Protein AF-A0A2G6M0C5-F1 (afdb_monomer_lite)

Structure (mmCIF, N/CA/C/O backbone):
data_AF-A0A2G6M0C5-F1
#
_entry.id   AF-A0A2G6M0C5-F1
#
loop_
_atom_site.group_PDB
_atom_site.id
_atom_site.type_symbol
_atom_site.label_atom_id
_atom_site.label_alt_id
_atom_site.label_comp_id
_atom_site.label_asym_id
_atom_site.label_entity_id
_atom_site.label_seq_id
_atom_site.pdbx_PDB_ins_code
_atom_site.Cartn_x
_atom_site.Cartn_y
_atom_site.Cartn_z
_atom_site.occupancy
_atom_site.B_iso_or_equiv
_atom_site.auth_seq_id
_atom_site.auth_comp_id
_atom_site.auth_asym_id
_atom_site.auth_atom_id
_atom_site.pdbx_PDB_model_num
ATOM 1 N N . MET A 1 1 ? 17.257 -8.974 -25.853 1.00 57.00 1 MET A N 1
ATOM 2 C CA . MET A 1 1 ? 16.100 -8.971 -24.931 1.00 57.00 1 MET A CA 1
ATOM 3 C C . MET A 1 1 ? 15.550 -7.563 -24.917 1.00 57.00 1 MET A C 1
ATOM 5 O O . MET A 1 1 ? 16.354 -6.645 -24.820 1.00 57.00 1 MET A O 1
ATOM 9 N N . GLU A 1 2 ? 14.241 -7.376 -25.086 1.00 82.56 2 GLU A N 1
ATOM 10 C CA . GLU A 1 2 ? 13.654 -6.042 -24.933 1.00 82.56 2 GLU A CA 1
ATOM 11 C C . GLU A 1 2 ? 13.682 -5.653 -23.451 1.00 82.56 2 GLU A C 1
ATOM 13 O O . GLU A 1 2 ? 13.167 -6.385 -22.605 1.00 82.56 2 GLU A O 1
ATOM 18 N N . ASN A 1 3 ? 14.324 -4.525 -23.155 1.00 90.06 3 ASN A N 1
ATOM 19 C CA . ASN A 1 3 ? 14.348 -3.904 -21.837 1.00 90.06 3 ASN A CA 1
ATOM 20 C C . ASN A 1 3 ? 13.571 -2.593 -21.919 1.00 90.06 3 ASN A C 1
ATOM 22 O O . ASN A 1 3 ? 13.656 -1.889 -22.930 1.00 90.06 3 ASN A O 1
ATOM 26 N N . LEU A 1 4 ? 12.832 -2.277 -20.864 1.00 92.19 4 LEU A N 1
ATOM 27 C CA . LEU A 1 4 ? 12.269 -0.950 -20.677 1.00 92.19 4 LEU A CA 1
ATOM 28 C C . LEU A 1 4 ? 13.388 0.022 -20.304 1.00 92.19 4 LEU A C 1
ATOM 30 O O . LEU A 1 4 ? 14.313 -0.331 -19.567 1.00 92.19 4 LEU A O 1
ATOM 34 N N . THR A 1 5 ? 13.305 1.250 -20.808 1.00 93.62 5 THR A N 1
ATOM 35 C CA . THR A 1 5 ? 14.082 2.357 -20.244 1.00 93.62 5 THR A CA 1
ATOM 36 C C . THR A 1 5 ? 13.475 2.791 -18.905 1.00 93.62 5 THR A C 1
ATOM 38 O O . THR A 1 5 ? 12.374 2.365 -18.537 1.00 93.62 5 THR A O 1
ATOM 41 N N . PHE A 1 6 ? 14.171 3.651 -18.155 1.00 93.44 6 PHE A N 1
ATOM 42 C CA . PHE A 1 6 ? 13.599 4.249 -16.944 1.00 93.44 6 PHE A CA 1
ATOM 43 C C . PHE A 1 6 ? 12.305 5.010 -17.254 1.00 93.44 6 PHE A C 1
ATOM 45 O O . PHE A 1 6 ? 11.298 4.784 -16.587 1.00 93.44 6 PHE A O 1
ATOM 52 N N . GLN A 1 7 ? 12.300 5.821 -18.317 1.00 92.81 7 GLN A N 1
ATOM 53 C CA . GLN A 1 7 ? 11.120 6.596 -18.701 1.00 92.81 7 GLN A CA 1
ATOM 54 C C . GLN A 1 7 ? 9.975 5.711 -19.208 1.00 92.81 7 GLN A C 1
ATOM 56 O O . GLN A 1 7 ? 8.830 5.913 -18.811 1.00 92.81 7 GLN A O 1
ATOM 61 N N . ASP A 1 8 ? 10.272 4.656 -19.975 1.00 92.81 8 ASP A N 1
ATOM 62 C CA . ASP A 1 8 ? 9.241 3.694 -20.394 1.00 92.81 8 ASP A CA 1
ATOM 63 C C . ASP A 1 8 ? 8.626 2.943 -19.201 1.00 92.81 8 ASP A C 1
ATOM 65 O O . ASP A 1 8 ? 7.510 2.440 -19.288 1.00 92.81 8 ASP A O 1
ATOM 69 N N . SER A 1 9 ? 9.340 2.842 -18.078 1.00 93.38 9 SER A N 1
ATOM 70 C CA . SER A 1 9 ? 8.836 2.156 -16.884 1.00 93.38 9 SER A CA 1
ATOM 71 C C . SER A 1 9 ? 7.842 3.013 -16.093 1.00 93.38 9 SER A C 1
ATOM 73 O O . SER A 1 9 ? 7.010 2.461 -15.375 1.00 93.38 9 SER A O 1
ATOM 75 N N . LEU A 1 10 ? 7.887 4.345 -16.220 1.00 93.38 10 LEU A N 1
ATOM 76 C CA . LEU A 1 10 ? 7.105 5.268 -15.389 1.00 93.38 10 LEU A CA 1
ATOM 77 C C . LEU A 1 10 ? 5.581 5.032 -15.444 1.00 93.38 10 LEU A C 1
ATOM 79 O O . LEU A 1 10 ? 4.964 5.008 -14.376 1.00 93.38 10 LEU A O 1
ATOM 83 N N . PRO A 1 11 ? 4.946 4.814 -16.615 1.00 93.00 11 PRO A N 1
ATOM 84 C CA . PRO A 1 11 ? 3.511 4.528 -16.680 1.00 93.00 11 PRO A CA 1
ATOM 85 C C . PRO A 1 11 ? 3.111 3.267 -15.901 1.00 93.00 11 PRO A C 1
ATOM 87 O O . PRO A 1 11 ? 2.136 3.288 -15.150 1.00 93.00 11 PRO A O 1
ATOM 90 N N . LEU A 1 12 ? 3.911 2.200 -16.006 1.00 94.56 12 LEU A N 1
ATOM 91 C CA . LEU A 1 12 ? 3.699 0.961 -15.258 1.00 94.56 12 LEU A CA 1
ATOM 92 C C . LEU A 1 12 ? 3.875 1.181 -13.749 1.00 94.56 12 LEU A C 1
ATOM 94 O O . LEU A 1 12 ? 3.046 0.728 -12.965 1.00 94.56 12 LEU A O 1
ATOM 98 N N . ILE A 1 13 ? 4.909 1.919 -13.331 1.00 95.44 13 ILE A N 1
ATOM 99 C CA . ILE A 1 13 ? 5.134 2.251 -11.914 1.00 95.44 13 ILE A CA 1
ATOM 100 C C . ILE A 1 13 ? 3.935 3.006 -11.327 1.00 95.44 13 ILE A C 1
ATOM 102 O O . ILE A 1 13 ? 3.457 2.651 -10.249 1.00 95.44 13 ILE A O 1
ATOM 106 N N . LYS A 1 14 ? 3.389 3.986 -12.056 1.00 92.06 14 LYS A N 1
ATOM 107 C CA . LYS A 1 14 ? 2.187 4.724 -11.640 1.00 92.06 14 LYS A CA 1
ATOM 108 C C . LYS A 1 14 ? 0.961 3.817 -11.527 1.00 92.06 14 LYS A C 1
ATOM 110 O O . LYS A 1 14 ? 0.238 3.890 -10.535 1.00 92.06 14 LYS A O 1
ATOM 115 N N . ALA A 1 15 ? 0.748 2.929 -12.499 1.00 90.25 15 ALA A N 1
ATOM 116 C CA . ALA A 1 15 ? -0.348 1.961 -12.457 1.00 90.25 15 ALA A CA 1
ATOM 117 C C . ALA A 1 15 ? -0.228 1.018 -11.246 1.00 90.25 15 ALA A C 1
ATOM 119 O O . ALA A 1 15 ? -1.196 0.819 -10.508 1.00 90.25 15 ALA A O 1
ATOM 120 N N . MET A 1 16 ? 0.973 0.498 -10.981 1.00 90.50 16 MET A N 1
ATOM 121 C CA . MET A 1 16 ? 1.243 -0.341 -9.811 1.00 90.50 16 MET A CA 1
ATOM 122 C C . MET A 1 16 ? 0.988 0.410 -8.503 1.00 90.50 16 MET A C 1
ATOM 124 O O . MET A 1 16 ? 0.337 -0.139 -7.617 1.00 90.50 16 MET A O 1
ATOM 128 N N . ARG A 1 17 ? 1.448 1.664 -8.386 1.00 88.12 17 ARG A N 1
ATOM 129 C CA . ARG A 1 17 ? 1.225 2.503 -7.198 1.00 88.12 17 ARG A CA 1
ATOM 130 C C . ARG A 1 17 ? -0.264 2.694 -6.935 1.00 88.12 17 ARG A C 1
ATOM 132 O O . ARG A 1 17 ? -0.729 2.404 -5.838 1.00 88.12 17 ARG A O 1
ATOM 139 N N . ASN A 1 18 ? -1.018 3.090 -7.957 1.00 81.00 18 ASN A N 1
ATOM 140 C CA . ASN A 1 18 ? -2.466 3.252 -7.850 1.00 81.00 18 ASN A CA 1
ATOM 141 C C . ASN A 1 18 ? -3.164 1.939 -7.472 1.00 81.00 18 ASN A C 1
ATOM 143 O O . ASN A 1 18 ? -4.096 1.954 -6.671 1.00 81.00 18 ASN A O 1
ATOM 147 N N . GLY A 1 19 ? -2.687 0.806 -7.997 1.00 80.88 19 GLY A N 1
ATOM 148 C CA . GLY A 1 19 ? -3.187 -0.520 -7.640 1.00 80.88 19 GLY A CA 1
ATOM 149 C C . GLY A 1 19 ? -2.935 -0.877 -6.175 1.00 80.88 19 GLY A C 1
ATOM 150 O O . GLY A 1 19 ? -3.833 -1.381 -5.509 1.00 80.88 19 GLY A O 1
ATOM 151 N N . VAL A 1 20 ? -1.742 -0.591 -5.645 1.00 76.38 20 VAL A N 1
ATOM 152 C CA . VAL A 1 20 ? -1.427 -0.818 -4.222 1.00 76.38 20 VAL A CA 1
ATOM 153 C C . VAL A 1 20 ? -2.295 0.047 -3.305 1.00 76.38 20 VAL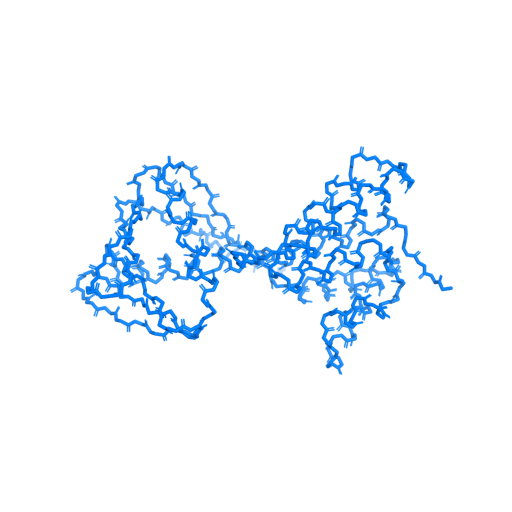 A C 1
ATOM 155 O O . VAL A 1 20 ? -2.662 -0.414 -2.227 1.00 76.38 20 VAL A O 1
ATOM 158 N N . LEU A 1 21 ? -2.630 1.269 -3.725 1.00 70.50 21 LEU A N 1
ATOM 159 C CA . LEU A 1 21 ? -3.403 2.213 -2.916 1.00 70.50 21 LEU A CA 1
ATOM 160 C C . LEU A 1 21 ? -4.923 1.980 -2.973 1.00 70.50 21 LEU A C 1
ATOM 162 O O . LEU A 1 21 ? -5.586 2.168 -1.962 1.00 70.50 21 LEU A O 1
ATOM 166 N N . ASN A 1 22 ? -5.483 1.547 -4.111 1.00 64.25 22 ASN A N 1
ATOM 167 C CA . ASN A 1 22 ? -6.940 1.594 -4.320 1.00 64.25 22 ASN A CA 1
ATOM 168 C C . ASN A 1 22 ? -7.607 0.228 -4.561 1.00 64.25 22 ASN A C 1
ATOM 170 O O . ASN A 1 22 ? -8.512 -0.160 -3.828 1.00 64.25 22 ASN A O 1
ATOM 174 N N . GLU A 1 23 ? -7.191 -0.502 -5.599 1.00 62.88 23 GLU A N 1
ATOM 175 C CA . GLU A 1 23 ? -7.986 -1.612 -6.171 1.00 62.88 23 GLU A CA 1
ATOM 176 C C . GLU A 1 23 ? -7.349 -2.998 -5.975 1.00 62.88 23 GLU A C 1
ATOM 178 O O . GLU A 1 23 ? -7.942 -4.031 -6.285 1.00 62.88 23 GLU A O 1
ATOM 183 N N . GLY A 1 24 ? -6.134 -3.037 -5.430 1.00 71.69 24 GLY A N 1
ATOM 184 C CA . GLY A 1 24 ? -5.284 -4.218 -5.404 1.00 71.69 24 GLY A CA 1
ATOM 185 C C . GLY A 1 24 ? -4.350 -4.268 -6.615 1.00 71.69 24 GLY A C 1
ATOM 186 O O . GLY A 1 24 ? -4.743 -4.056 -7.763 1.00 71.69 24 GLY A O 1
ATOM 187 N N . LEU A 1 25 ? -3.078 -4.588 -6.354 1.00 80.50 25 LEU A N 1
ATOM 188 C CA . LEU A 1 25 ? -2.007 -4.574 -7.356 1.00 80.50 25 LEU A CA 1
ATOM 189 C C . LEU A 1 25 ? -2.328 -5.422 -8.602 1.00 80.50 25 LEU A C 1
ATOM 191 O O . LEU A 1 25 ? -1.984 -5.033 -9.715 1.00 80.50 25 LEU A O 1
ATOM 195 N N . TRP A 1 26 ? -2.994 -6.566 -8.433 1.00 83.44 26 TRP A N 1
ATOM 196 C CA . TRP A 1 26 ? -3.233 -7.516 -9.524 1.00 83.44 26 TRP A CA 1
ATOM 197 C C . TRP A 1 26 ? -4.292 -7.065 -10.519 1.00 83.44 26 TRP A C 1
ATOM 199 O O . TRP A 1 26 ? -4.080 -7.217 -11.720 1.00 83.44 26 TRP A O 1
ATOM 209 N N . GLU A 1 27 ? -5.400 -6.497 -10.042 1.00 80.19 27 GLU A N 1
ATOM 210 C CA . GLU A 1 27 ? -6.445 -5.991 -10.936 1.00 80.19 27 GLU A CA 1
ATOM 211 C C . GLU A 1 27 ? -5.923 -4.801 -11.741 1.00 80.19 27 GLU A C 1
ATOM 213 O O . GLU A 1 27 ? -6.119 -4.753 -12.955 1.00 80.19 27 GLU A O 1
ATOM 218 N N . SER A 1 28 ? -5.129 -3.929 -11.109 1.00 84.19 28 SER A N 1
ATOM 219 C CA . SER A 1 28 ? -4.444 -2.840 -11.812 1.00 84.19 28 SER A CA 1
ATOM 220 C C . SER A 1 28 ? -3.481 -3.361 -12.887 1.00 84.19 28 SER A C 1
ATOM 222 O O . SER A 1 28 ? -3.549 -2.931 -14.038 1.00 84.19 28 SER A O 1
ATOM 224 N N . LEU A 1 29 ? -2.626 -4.343 -12.567 1.00 87.81 29 LEU A N 1
ATOM 225 C CA . LEU A 1 29 ? -1.686 -4.917 -13.541 1.00 87.81 29 LEU A CA 1
ATOM 226 C C . LEU A 1 29 ? -2.398 -5.593 -14.722 1.00 87.81 29 LEU A C 1
ATOM 228 O O . LEU A 1 29 ? -1.945 -5.477 -15.865 1.00 87.81 29 LEU A O 1
ATOM 232 N N . LYS A 1 30 ? -3.515 -6.277 -14.459 1.00 87.81 30 LYS A N 1
ATOM 233 C CA . LYS A 1 30 ? -4.353 -6.908 -15.482 1.00 87.81 30 LYS A CA 1
ATOM 234 C C . LYS A 1 30 ? -5.008 -5.867 -16.385 1.00 87.81 30 LYS A C 1
ATOM 236 O O . LYS A 1 30 ? -4.884 -5.970 -17.602 1.00 87.81 30 LYS A O 1
ATOM 241 N N . ALA A 1 31 ? -5.670 -4.867 -15.802 1.00 86.12 31 ALA A N 1
ATOM 242 C CA . ALA A 1 31 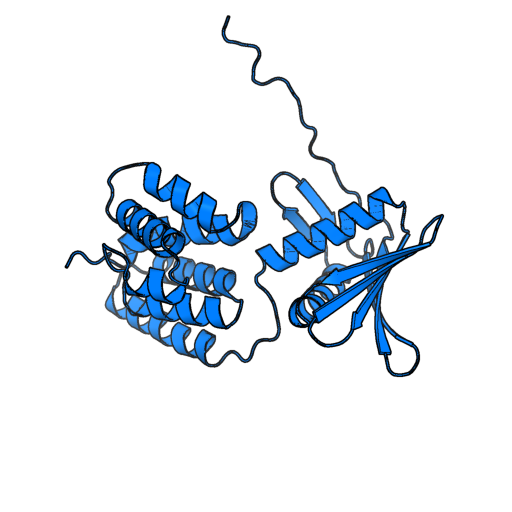? -6.331 -3.803 -16.549 1.00 86.12 31 ALA A CA 1
ATOM 243 C C . ALA A 1 31 ? -5.323 -3.019 -17.403 1.00 86.12 31 ALA A C 1
ATOM 245 O O . ALA A 1 31 ? -5.540 -2.821 -18.598 1.00 86.12 31 ALA A O 1
ATOM 246 N N . TYR A 1 32 ? -4.179 -2.655 -16.818 1.00 88.25 32 TYR A N 1
ATOM 247 C CA . TYR A 1 32 ? -3.110 -1.947 -17.516 1.00 88.25 32 TYR A CA 1
ATOM 248 C C . TYR A 1 32 ? -2.496 -2.790 -18.647 1.00 88.25 32 TYR A C 1
ATOM 250 O O . TYR A 1 32 ? -2.274 -2.287 -19.745 1.00 88.25 32 TYR A O 1
ATOM 258 N N . GLY A 1 33 ? -2.283 -4.092 -18.425 1.00 86.31 33 GLY A N 1
ATOM 259 C CA . GLY A 1 33 ? -1.773 -5.006 -19.453 1.00 86.31 33 GLY A CA 1
ATOM 260 C C . GLY A 1 33 ? -2.724 -5.205 -20.640 1.00 86.31 33 GLY A C 1
ATOM 261 O O . GLY A 1 33 ? -2.268 -5.475 -21.746 1.00 86.31 33 GLY A O 1
ATOM 262 N N . GLN A 1 34 ? -4.034 -5.034 -20.437 1.00 86.12 34 GLN A N 1
ATOM 263 C CA . GLN A 1 34 ? -5.061 -5.212 -21.472 1.00 86.12 34 GLN A CA 1
ATOM 264 C C . GLN A 1 34 ? -5.361 -3.939 -22.282 1.00 86.12 34 GLN A C 1
ATOM 266 O O . GLN A 1 34 ? -6.063 -4.020 -23.290 1.00 86.12 34 GLN A O 1
ATOM 271 N N . ALA A 1 35 ? -4.851 -2.776 -21.863 1.00 78.75 35 ALA A N 1
ATOM 272 C CA . ALA A 1 35 ? -5.241 -1.482 -22.424 1.00 78.75 35 ALA A CA 1
ATOM 273 C C . ALA A 1 35 ? -4.715 -1.232 -23.852 1.00 78.75 35 ALA A C 1
ATOM 275 O O . ALA A 1 35 ? -5.426 -0.635 -24.658 1.00 78.75 35 ALA A O 1
ATOM 276 N N . ASP A 1 36 ? -3.499 -1.687 -24.183 1.00 76.06 36 ASP A N 1
ATOM 277 C CA . ASP A 1 36 ? -2.918 -1.636 -25.536 1.00 76.06 36 ASP A CA 1
ATOM 278 C C . ASP A 1 36 ? -1.631 -2.491 -25.656 1.00 76.06 36 ASP A C 1
ATOM 280 O O . ASP A 1 36 ? -1.178 -3.106 -24.692 1.00 76.06 36 ASP A O 1
ATOM 284 N N . SER A 1 37 ? -1.020 -2.530 -26.850 1.00 78.44 37 SER A N 1
ATOM 285 C CA . SER A 1 37 ? 0.192 -3.318 -27.149 1.00 78.44 37 SER A CA 1
ATOM 286 C C . SER A 1 37 ? 1.532 -2.607 -26.880 1.00 78.44 37 SER A C 1
ATOM 288 O O . SER A 1 37 ? 2.562 -3.028 -27.427 1.00 78.44 37 SER A O 1
ATOM 290 N N . GLN A 1 38 ? 1.565 -1.531 -26.089 1.00 85.56 38 GLN A N 1
ATOM 291 C CA . GLN A 1 38 ? 2.809 -0.827 -25.770 1.00 85.56 38 GLN A CA 1
ATOM 292 C C . GLN A 1 38 ? 3.752 -1.680 -24.905 1.00 85.56 38 GLN A C 1
ATOM 294 O O . GLN A 1 38 ? 3.338 -2.577 -24.169 1.00 85.56 38 GLN A O 1
ATOM 299 N N . LYS A 1 39 ? 5.062 -1.404 -24.988 1.00 84.56 39 LYS A N 1
ATOM 300 C CA . LYS A 1 39 ? 6.094 -2.148 -24.238 1.00 84.56 39 LYS A CA 1
ATOM 301 C C . LYS A 1 39 ? 5.831 -2.217 -22.722 1.00 84.56 39 LYS A C 1
ATOM 303 O O . LYS A 1 39 ? 5.973 -3.313 -22.180 1.00 84.56 39 LYS A O 1
ATOM 308 N N . PRO A 1 40 ? 5.440 -1.128 -22.030 1.00 86.62 40 PRO A N 1
ATOM 309 C CA . PRO A 1 40 ? 5.175 -1.182 -20.590 1.00 86.62 40 PRO A CA 1
ATOM 310 C C . PRO A 1 40 ? 3.978 -2.083 -20.259 1.00 86.62 40 PRO A C 1
ATOM 312 O O . PRO A 1 40 ? 3.990 -2.791 -19.254 1.00 86.62 40 PRO A O 1
ATOM 315 N N . ASN A 1 41 ? 2.979 -2.129 -21.141 1.00 89.25 41 ASN A N 1
ATOM 316 C CA . ASN A 1 41 ? 1.777 -2.943 -20.969 1.00 89.25 41 ASN A CA 1
ATOM 317 C C . ASN A 1 41 ? 2.106 -4.429 -21.122 1.00 89.25 41 ASN A C 1
ATOM 319 O O . ASN A 1 41 ? 1.680 -5.236 -20.302 1.00 89.25 41 ASN A O 1
ATOM 323 N N . LYS A 1 42 ? 2.979 -4.780 -22.076 1.00 91.25 42 LYS A N 1
ATOM 324 C CA . LYS A 1 42 ? 3.521 -6.144 -22.196 1.00 91.25 42 LYS A CA 1
ATOM 325 C C . LYS A 1 42 ? 4.284 -6.579 -20.944 1.00 91.25 42 LYS A C 1
ATOM 327 O O . LYS A 1 42 ? 4.180 -7.734 -20.544 1.00 91.25 42 LYS A O 1
ATOM 332 N N . ALA A 1 43 ? 5.026 -5.671 -20.304 1.00 91.75 43 ALA A N 1
ATOM 333 C CA . ALA A 1 43 ? 5.719 -5.989 -19.056 1.00 91.75 43 ALA A CA 1
ATOM 334 C C . ALA A 1 43 ? 4.714 -6.254 -17.929 1.00 91.75 43 ALA A C 1
ATOM 336 O O . ALA A 1 43 ? 4.852 -7.246 -17.219 1.00 91.75 43 ALA A O 1
ATOM 337 N N . SER A 1 44 ? 3.673 -5.423 -17.817 1.00 92.12 44 SER A N 1
ATOM 338 C CA . SER A 1 44 ? 2.561 -5.621 -16.878 1.00 92.12 44 SER A CA 1
ATOM 339 C C . SER A 1 44 ? 1.858 -6.960 -17.078 1.00 92.12 44 SER A C 1
ATOM 341 O O . SER A 1 44 ? 1.703 -7.733 -16.133 1.00 92.12 44 SER A O 1
ATOM 343 N N . GLU A 1 45 ? 1.486 -7.264 -18.323 1.00 91.19 45 GLU A N 1
ATOM 344 C CA . GLU A 1 45 ? 0.870 -8.531 -18.712 1.00 91.19 45 GLU A CA 1
ATOM 345 C C . GLU A 1 45 ? 1.789 -9.705 -18.365 1.00 91.19 45 GLU A C 1
ATOM 347 O O . GLU A 1 45 ? 1.350 -10.685 -17.770 1.00 91.19 45 GLU A O 1
ATOM 352 N N . SER A 1 46 ? 3.087 -9.590 -18.656 1.00 93.38 46 SER A N 1
ATOM 353 C CA . SER A 1 46 ? 4.067 -10.614 -18.313 1.00 93.38 46 SER A CA 1
ATOM 354 C C . SER A 1 46 ? 4.171 -10.835 -16.803 1.00 93.38 46 SER A C 1
ATOM 356 O O . SER A 1 46 ? 4.201 -11.991 -16.384 1.00 93.38 46 SER A O 1
ATOM 358 N N . ILE A 1 47 ? 4.207 -9.774 -15.989 1.00 92.88 47 ILE A N 1
ATOM 359 C CA . ILE A 1 47 ? 4.221 -9.879 -14.520 1.00 92.88 47 ILE A CA 1
ATOM 360 C C . ILE A 1 47 ? 2.957 -10.603 -14.047 1.00 92.88 47 ILE A C 1
ATOM 362 O O . ILE A 1 47 ? 3.047 -11.571 -13.293 1.00 92.88 47 ILE A O 1
ATOM 366 N N . PHE A 1 48 ? 1.788 -10.171 -14.524 1.00 91.69 48 PHE A N 1
ATOM 367 C CA . PHE A 1 48 ? 0.500 -10.748 -14.150 1.00 91.69 48 PHE A CA 1
ATOM 368 C C . PHE A 1 48 ? 0.387 -12.233 -14.535 1.00 91.69 48 PHE A C 1
ATOM 370 O O . PHE A 1 48 ? -0.004 -13.064 -13.713 1.00 91.69 48 PHE A O 1
ATOM 377 N N . CYS A 1 49 ? 0.770 -12.595 -15.761 1.00 91.56 49 CYS A N 1
ATOM 378 C CA . CYS A 1 49 ? 0.725 -13.971 -16.260 1.00 91.56 49 CYS A CA 1
ATOM 379 C C . CYS A 1 49 ? 1.670 -14.906 -15.494 1.00 91.56 49 CYS A C 1
ATOM 381 O O . CYS A 1 49 ? 1.304 -16.040 -15.194 1.00 91.56 49 CYS A O 1
ATOM 383 N N . ILE A 1 50 ? 2.876 -14.445 -15.149 1.00 91.06 50 ILE A N 1
ATOM 384 C CA . ILE A 1 50 ? 3.835 -15.249 -14.377 1.00 91.06 50 ILE A CA 1
ATOM 385 C C . ILE A 1 50 ? 3.307 -15.481 -12.956 1.00 91.06 50 ILE A C 1
ATOM 387 O O . ILE A 1 50 ? 3.312 -16.615 -12.477 1.00 91.06 50 ILE A O 1
ATOM 391 N N . TYR A 1 51 ? 2.779 -14.436 -12.317 1.00 85.25 51 TYR A N 1
ATOM 392 C CA . TYR A 1 51 ? 2.209 -14.533 -10.975 1.00 85.25 51 TYR A CA 1
ATOM 393 C C . TYR A 1 51 ? 0.999 -15.477 -10.928 1.00 85.25 51 TYR A C 1
ATOM 395 O O . TYR A 1 51 ? 0.919 -16.369 -10.086 1.00 85.25 51 TYR A O 1
ATOM 403 N N . THR A 1 52 ? 0.070 -15.339 -11.877 1.00 87.75 52 THR A N 1
ATOM 404 C CA . THR A 1 52 ? -1.127 -16.199 -11.956 1.00 87.75 52 THR A CA 1
ATOM 405 C C . THR A 1 52 ? -0.808 -17.654 -12.306 1.00 87.75 52 THR A C 1
ATOM 407 O O . THR A 1 52 ? -1.604 -18.539 -11.995 1.00 87.75 52 THR A O 1
ATOM 410 N N . ALA A 1 53 ? 0.374 -17.929 -12.865 1.00 89.25 53 ALA A N 1
ATOM 411 C CA . ALA A 1 53 ? 0.905 -19.280 -13.042 1.00 89.25 53 ALA A CA 1
ATOM 412 C C . ALA A 1 53 ? 1.503 -19.891 -11.754 1.00 89.25 53 ALA A C 1
ATOM 414 O O . ALA A 1 53 ? 1.978 -21.027 -11.785 1.00 89.25 53 ALA A O 1
ATOM 415 N N . GLY A 1 54 ? 1.472 -19.172 -10.626 1.00 83.44 54 GLY A N 1
ATOM 416 C CA . GLY A 1 54 ? 1.891 -19.657 -9.307 1.00 83.44 54 GLY A CA 1
ATOM 417 C C . GLY A 1 54 ? 3.271 -19.184 -8.847 1.00 83.44 54 GLY A C 1
ATOM 418 O O . GLY A 1 54 ? 3.714 -19.598 -7.777 1.00 83.44 54 GLY A O 1
ATOM 419 N N . ALA A 1 55 ? 3.947 -18.332 -9.620 1.00 88.06 55 ALA A N 1
ATOM 420 C CA . ALA A 1 55 ? 5.178 -17.685 -9.177 1.00 88.06 55 ALA A CA 1
ATOM 421 C C . ALA A 1 55 ? 4.886 -16.626 -8.105 1.00 88.06 55 ALA A C 1
ATOM 423 O O . ALA A 1 55 ? 3.821 -16.006 -8.093 1.00 88.06 55 ALA A O 1
ATOM 424 N N . ASP A 1 56 ? 5.853 -16.359 -7.228 1.00 86.56 56 ASP A N 1
ATOM 425 C CA . ASP A 1 56 ? 5.735 -15.229 -6.308 1.00 86.56 56 ASP A CA 1
ATOM 426 C C . ASP A 1 56 ? 5.983 -13.882 -7.021 1.00 86.56 56 ASP A C 1
ATOM 428 O O . ASP A 1 56 ? 6.363 -13.812 -8.197 1.00 86.56 56 ASP A O 1
ATOM 432 N N . PHE A 1 57 ? 5.749 -12.770 -6.318 1.00 86.56 57 PHE A N 1
ATOM 433 C CA . PHE A 1 57 ? 5.943 -11.438 -6.898 1.00 86.56 57 PHE A CA 1
ATOM 434 C C . PHE A 1 57 ? 7.399 -11.173 -7.308 1.00 86.56 57 PHE A C 1
ATOM 436 O O . PHE A 1 57 ? 7.648 -10.542 -8.332 1.00 86.56 57 PHE A O 1
ATOM 443 N N . GLN A 1 58 ? 8.372 -11.667 -6.541 1.00 91.75 58 GLN A N 1
ATOM 444 C CA . GLN A 1 58 ? 9.790 -11.401 -6.789 1.00 91.75 58 GLN A CA 1
ATOM 445 C C . GLN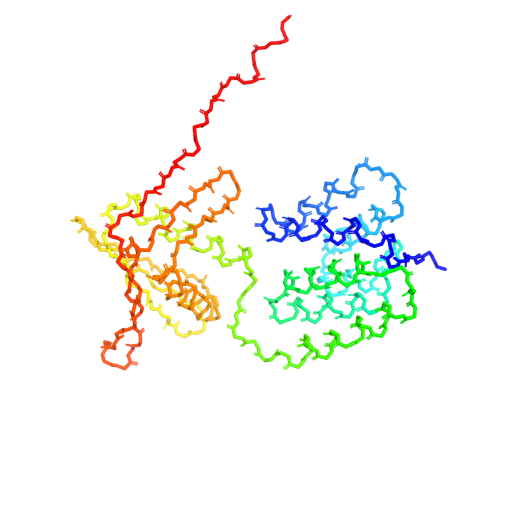 A 1 58 ? 10.256 -12.109 -8.060 1.00 91.75 58 GLN A C 1
ATOM 447 O O . GLN A 1 58 ? 10.974 -11.536 -8.884 1.00 91.75 58 GLN A O 1
ATOM 452 N N . GLU A 1 59 ? 9.807 -13.347 -8.232 1.00 91.94 59 GLU A N 1
ATOM 453 C CA . GLU A 1 59 ? 10.016 -14.141 -9.428 1.00 91.94 59 GLU A CA 1
ATOM 454 C C . GLU A 1 59 ? 9.334 -13.495 -10.638 1.00 91.94 59 GLU A C 1
ATOM 456 O O . GLU A 1 59 ? 9.954 -13.379 -11.698 1.00 91.94 59 GLU A O 1
ATOM 461 N N . SER A 1 60 ? 8.107 -12.998 -10.464 1.00 93.88 60 SER A N 1
ATOM 462 C CA . SER A 1 60 ? 7.347 -12.313 -11.517 1.00 93.88 60 SER A CA 1
ATOM 463 C C . SER A 1 60 ? 8.057 -11.053 -12.018 1.00 93.88 60 SER A C 1
ATOM 465 O O . SER A 1 60 ? 8.211 -10.875 -13.226 1.00 93.88 60 SER A O 1
ATOM 467 N N . ILE A 1 61 ? 8.576 -10.219 -11.109 1.00 95.81 61 ILE A N 1
ATOM 468 C CA . ILE A 1 61 ? 9.390 -9.043 -11.456 1.00 95.81 61 ILE A CA 1
ATOM 469 C C . ILE A 1 61 ? 10.686 -9.459 -12.161 1.00 95.81 61 ILE A C 1
ATOM 471 O O . ILE A 1 61 ? 11.032 -8.905 -13.202 1.00 95.81 61 ILE A O 1
ATOM 475 N N . SER A 1 62 ? 11.385 -10.470 -11.640 1.00 94.19 62 SER A N 1
ATOM 476 C CA . SER A 1 62 ? 12.690 -10.895 -12.170 1.00 94.19 62 SER A CA 1
ATOM 477 C C . SER A 1 62 ? 12.607 -11.523 -13.565 1.00 94.19 62 SER A C 1
ATOM 479 O O . SER A 1 62 ? 13.570 -11.470 -14.332 1.00 94.19 62 SER A O 1
ATOM 481 N N . LYS A 1 63 ? 11.471 -12.146 -13.898 1.00 94.00 63 LYS A N 1
ATOM 482 C CA . LYS A 1 63 ? 11.271 -12.880 -15.156 1.00 94.00 63 LYS A CA 1
ATOM 483 C C . LYS A 1 63 ? 10.441 -12.125 -16.194 1.00 94.00 63 LYS A C 1
ATOM 485 O O . LYS A 1 63 ? 10.315 -12.628 -17.313 1.00 94.00 63 LYS A O 1
ATOM 490 N N . CYS A 1 64 ? 9.906 -10.949 -15.862 1.00 93.44 64 CYS A N 1
ATOM 491 C CA . CYS A 1 64 ? 9.033 -10.204 -16.764 1.00 93.44 64 CYS A CA 1
ATOM 492 C C . CYS A 1 64 ? 9.697 -9.860 -18.110 1.00 93.44 64 CYS A C 1
ATOM 494 O O . CYS A 1 64 ? 10.922 -9.688 -18.216 1.00 93.44 64 CYS A O 1
ATOM 496 N N . LYS A 1 65 ? 8.874 -9.783 -19.164 1.00 93.19 65 LYS A N 1
ATOM 497 C CA . LYS A 1 65 ? 9.285 -9.382 -20.514 1.00 93.19 65 LYS A CA 1
ATOM 498 C C . LYS A 1 65 ? 8.308 -8.358 -21.116 1.00 93.19 65 LYS A C 1
ATOM 500 O O . LYS A 1 65 ? 7.125 -8.668 -21.204 1.00 93.19 65 LYS A O 1
ATOM 505 N N . PRO A 1 66 ? 8.788 -7.195 -21.605 1.00 94.31 66 PRO A N 1
ATOM 506 C CA . PRO A 1 66 ? 10.165 -6.697 -21.514 1.00 94.31 66 PRO A CA 1
ATOM 507 C C . PRO A 1 66 ? 10.628 -6.506 -20.063 1.00 94.31 66 PRO A C 1
ATOM 509 O O . PRO A 1 66 ? 9.817 -6.263 -19.176 1.00 94.31 66 PRO A O 1
ATOM 512 N N . SER A 1 67 ? 11.933 -6.666 -19.823 1.00 95.06 67 SER A N 1
ATOM 513 C CA . SER A 1 67 ? 12.492 -6.566 -18.469 1.00 95.06 67 SER A CA 1
ATOM 514 C C . SER A 1 67 ? 12.541 -5.114 -18.001 1.00 95.06 67 SER A C 1
ATOM 516 O O . SER A 1 67 ? 12.910 -4.225 -18.771 1.00 95.06 67 SER A O 1
ATOM 518 N N . LEU A 1 68 ? 12.228 -4.891 -16.726 1.00 95.25 68 LEU A N 1
ATOM 519 C CA . LEU A 1 68 ? 12.454 -3.616 -16.052 1.00 95.25 68 LEU A CA 1
ATOM 520 C C . LEU A 1 68 ? 13.961 -3.330 -15.903 1.00 95.25 68 LEU A C 1
ATOM 522 O O . LEU A 1 68 ? 14.762 -4.270 -15.827 1.00 95.25 68 LEU A O 1
ATOM 526 N N . PRO A 1 69 ? 14.368 -2.051 -15.797 1.00 95.12 69 PRO A N 1
ATOM 527 C CA . PRO A 1 69 ? 15.699 -1.697 -15.328 1.00 95.12 69 PRO A CA 1
ATOM 528 C C . PRO A 1 69 ? 16.041 -2.413 -14.015 1.00 95.12 69 PRO A C 1
ATOM 530 O O . PRO A 1 69 ? 15.191 -2.588 -13.135 1.00 95.12 69 PRO A O 1
ATOM 533 N N . GLN A 1 70 ? 17.300 -2.832 -13.879 1.00 94.81 70 GLN A N 1
ATOM 534 C CA . GLN A 1 70 ? 17.734 -3.656 -12.750 1.00 94.81 70 GLN A CA 1
ATOM 535 C C . GLN A 1 70 ? 17.511 -2.958 -11.403 1.00 94.81 70 GLN A C 1
ATOM 537 O O . GLN A 1 70 ? 16.982 -3.575 -10.482 1.00 94.81 70 GLN A O 1
ATOM 542 N N . SER A 1 71 ? 17.852 -1.672 -11.309 1.00 95.31 71 SER A N 1
ATOM 543 C CA . SER A 1 71 ? 17.678 -0.884 -10.087 1.00 95.31 71 SER A CA 1
ATOM 544 C C . SER A 1 71 ? 16.206 -0.767 -9.681 1.00 95.31 71 SER A C 1
ATOM 546 O O . SER A 1 71 ? 15.882 -1.024 -8.526 1.00 95.31 71 SER A O 1
ATOM 548 N N . ILE A 1 72 ? 15.293 -0.519 -10.630 1.00 96.44 72 ILE A N 1
ATOM 549 C CA . ILE A 1 72 ? 13.840 -0.557 -10.376 1.00 96.44 72 ILE A CA 1
ATOM 550 C C . ILE A 1 72 ? 13.420 -1.930 -9.837 1.00 96.44 72 ILE A C 1
ATOM 552 O O . ILE A 1 72 ? 12.756 -2.013 -8.807 1.00 96.44 72 ILE A O 1
ATOM 556 N N . SER A 1 73 ? 13.836 -3.013 -10.499 1.00 96.50 73 SER A N 1
ATOM 557 C CA . SER A 1 73 ? 13.470 -4.381 -10.102 1.00 96.50 73 SER A CA 1
ATOM 558 C C . SER A 1 73 ? 13.909 -4.700 -8.671 1.00 96.50 73 SER A C 1
ATOM 560 O O . SER A 1 73 ? 13.135 -5.250 -7.890 1.00 96.50 73 SER A O 1
ATOM 562 N N . GLN A 1 74 ? 15.139 -4.326 -8.309 1.00 96.06 74 GLN A N 1
ATOM 563 C CA . GLN A 1 74 ? 15.692 -4.548 -6.972 1.00 96.06 74 GLN A CA 1
ATOM 564 C C . GLN A 1 74 ? 14.939 -3.753 -5.902 1.00 96.06 74 GLN A C 1
ATOM 566 O O . GLN A 1 74 ? 14.594 -4.323 -4.867 1.00 96.06 74 GLN A O 1
ATOM 571 N N . ILE A 1 75 ? 14.614 -2.483 -6.167 1.00 95.56 75 ILE A N 1
ATOM 572 C CA . ILE A 1 75 ? 13.828 -1.651 -5.244 1.00 95.56 75 ILE A CA 1
ATOM 573 C C . ILE A 1 75 ? 12.428 -2.244 -5.036 1.00 95.56 75 ILE A C 1
ATOM 575 O O . ILE A 1 75 ? 11.990 -2.361 -3.895 1.00 95.56 75 ILE A O 1
ATOM 579 N N . LEU A 1 76 ? 11.738 -2.672 -6.102 1.00 94.69 76 LEU A N 1
ATOM 580 C CA . LEU A 1 76 ? 10.409 -3.291 -5.994 1.00 94.69 76 LEU A CA 1
ATOM 581 C C . LEU A 1 76 ? 10.444 -4.585 -5.173 1.00 94.69 76 LEU A C 1
ATOM 583 O O . LEU A 1 76 ? 9.577 -4.809 -4.329 1.00 94.69 76 LEU A O 1
ATOM 587 N N . ILE A 1 77 ? 11.457 -5.429 -5.388 1.00 93.25 77 ILE A N 1
ATOM 588 C CA . ILE A 1 77 ? 11.639 -6.676 -4.636 1.00 93.25 77 ILE A CA 1
ATOM 589 C C . ILE A 1 77 ? 11.932 -6.383 -3.161 1.00 93.25 77 ILE A C 1
ATOM 591 O O . ILE A 1 77 ? 11.323 -7.006 -2.289 1.00 93.25 77 ILE A O 1
ATOM 595 N N . ALA A 1 78 ? 12.831 -5.440 -2.869 1.00 90.31 78 ALA A N 1
ATOM 596 C CA . ALA A 1 78 ? 13.163 -5.044 -1.503 1.00 90.31 78 ALA A CA 1
ATOM 597 C C . ALA A 1 78 ? 11.954 -4.414 -0.791 1.00 90.31 78 ALA A C 1
ATOM 599 O O . ALA A 1 78 ? 11.610 -4.822 0.318 1.00 90.31 78 ALA A O 1
ATOM 600 N N . GLY A 1 79 ? 11.253 -3.494 -1.458 1.00 87.12 79 GLY A N 1
ATOM 601 C CA . GLY A 1 79 ? 10.021 -2.880 -0.970 1.00 87.12 79 GLY A CA 1
ATOM 602 C C . GLY A 1 79 ? 8.940 -3.918 -0.677 1.00 87.12 79 GLY A C 1
ATOM 603 O O . GLY A 1 79 ? 8.353 -3.897 0.399 1.00 87.12 79 GLY A O 1
ATOM 604 N N . TYR A 1 80 ? 8.726 -4.887 -1.571 1.00 85.62 80 TYR A N 1
ATOM 605 C CA . TYR A 1 80 ? 7.779 -5.980 -1.339 1.00 85.62 80 TYR A CA 1
ATOM 606 C C . TYR A 1 80 ? 8.172 -6.861 -0.147 1.00 85.62 80 TYR A C 1
ATOM 608 O O . TYR A 1 80 ? 7.344 -7.110 0.727 1.00 85.62 80 TYR A O 1
ATOM 616 N N . ARG A 1 81 ? 9.439 -7.297 -0.067 1.00 82.81 81 ARG A N 1
ATOM 617 C CA . ARG A 1 81 ? 9.953 -8.107 1.056 1.00 82.81 81 ARG A CA 1
ATOM 618 C C . ARG A 1 81 ? 9.744 -7.427 2.402 1.00 82.81 81 ARG A C 1
ATOM 620 O O . ARG A 1 81 ? 9.418 -8.094 3.378 1.00 82.81 81 ARG A O 1
ATOM 627 N N . ASN A 1 82 ? 9.903 -6.110 2.422 1.00 78.31 82 ASN A N 1
ATOM 628 C CA . ASN A 1 82 ? 9.807 -5.299 3.623 1.00 78.31 82 ASN A CA 1
ATOM 629 C C . ASN A 1 82 ? 8.431 -4.642 3.812 1.00 78.31 82 ASN A C 1
ATOM 631 O O . ASN A 1 82 ? 8.291 -3.776 4.664 1.00 78.31 82 ASN A O 1
ATOM 635 N N . SER A 1 83 ? 7.399 -5.061 3.067 1.00 76.38 83 SER A N 1
ATOM 636 C CA . SER A 1 83 ? 6.030 -4.518 3.174 1.00 76.38 83 SER A CA 1
ATOM 637 C C . SER A 1 83 ? 5.925 -2.994 2.983 1.00 76.38 83 SER A C 1
ATOM 639 O O . SER A 1 83 ? 5.032 -2.363 3.533 1.00 76.38 83 SER A O 1
ATOM 641 N N . MET A 1 84 ? 6.811 -2.409 2.174 1.00 81.88 84 MET A N 1
ATOM 642 C CA . MET A 1 84 ? 6.883 -0.976 1.848 1.00 81.88 84 MET A CA 1
ATOM 643 C C . MET A 1 84 ? 6.826 -0.729 0.331 1.00 81.88 84 MET A C 1
ATOM 645 O O . MET A 1 84 ? 7.491 0.165 -0.196 1.00 81.88 84 MET A O 1
ATOM 649 N N . LEU A 1 85 ? 6.101 -1.581 -0.400 1.00 86.25 85 LEU A N 1
ATOM 650 C CA . LEU A 1 85 ? 6.034 -1.523 -1.863 1.00 86.25 85 LEU A CA 1
ATOM 651 C C . LEU A 1 85 ? 5.458 -0.191 -2.374 1.00 86.25 85 LEU A C 1
ATOM 653 O O . LEU A 1 85 ? 5.922 0.324 -3.382 1.00 86.25 85 LEU A O 1
ATOM 657 N N . ASP A 1 86 ? 4.491 0.384 -1.671 1.00 83.50 86 ASP A N 1
ATOM 658 C CA . ASP A 1 86 ? 3.916 1.704 -1.940 1.00 83.50 86 ASP A CA 1
ATOM 659 C C . ASP A 1 86 ? 4.956 2.829 -1.846 1.00 83.50 86 ASP A C 1
ATOM 661 O O . ASP A 1 86 ? 5.090 3.610 -2.788 1.00 83.50 86 ASP A O 1
ATOM 665 N N . PHE A 1 87 ? 5.748 2.864 -0.768 1.00 84.19 87 PHE A N 1
ATOM 666 C CA . PHE A 1 87 ? 6.821 3.847 -0.605 1.00 84.19 87 PHE A CA 1
ATOM 667 C C . PHE A 1 87 ? 7.893 3.673 -1.679 1.00 84.19 87 PHE A C 1
ATOM 669 O O . PHE A 1 87 ? 8.386 4.650 -2.233 1.00 84.19 87 PHE A O 1
ATOM 676 N N . ALA A 1 88 ? 8.259 2.423 -1.972 1.00 90.81 88 ALA A N 1
ATOM 677 C CA . ALA A 1 88 ? 9.222 2.098 -3.015 1.00 90.81 88 ALA A CA 1
ATOM 678 C C . ALA A 1 88 ? 8.747 2.594 -4.390 1.00 90.81 88 ALA A C 1
ATOM 680 O O . ALA A 1 88 ? 9.521 3.203 -5.124 1.00 90.81 88 ALA A O 1
ATOM 681 N N . LEU A 1 89 ? 7.470 2.381 -4.721 1.00 93.31 89 LEU A N 1
ATOM 682 C CA . LEU A 1 89 ? 6.861 2.864 -5.960 1.00 93.31 89 LEU A CA 1
ATOM 683 C C . LEU A 1 89 ? 6.833 4.397 -6.031 1.00 93.31 89 LEU A C 1
ATOM 685 O O . LEU A 1 89 ? 7.175 4.951 -7.073 1.00 93.31 89 LEU A O 1
ATOM 689 N N . GLU A 1 90 ? 6.480 5.077 -4.938 1.00 91.06 90 GLU A N 1
ATOM 690 C CA . GLU A 1 90 ? 6.491 6.543 -4.862 1.00 91.06 90 GLU A CA 1
ATOM 691 C C . GLU A 1 90 ? 7.897 7.128 -5.055 1.00 91.06 90 GLU A C 1
ATOM 693 O O . GLU A 1 90 ? 8.078 8.048 -5.855 1.00 91.06 90 GLU A O 1
ATOM 698 N N . ASP A 1 91 ? 8.904 6.578 -4.377 1.00 93.69 91 ASP A N 1
ATOM 699 C CA . ASP A 1 91 ? 10.284 7.048 -4.505 1.00 93.69 91 ASP A CA 1
ATOM 700 C C . ASP A 1 91 ? 10.845 6.804 -5.914 1.00 93.69 91 ASP A C 1
ATOM 702 O O . ASP A 1 91 ? 11.548 7.667 -6.450 1.00 93.69 91 ASP A O 1
ATOM 706 N N . ILE A 1 92 ? 10.521 5.663 -6.543 1.00 96.25 92 ILE A N 1
ATOM 707 C CA . ILE A 1 92 ? 10.883 5.390 -7.943 1.00 96.25 92 ILE A CA 1
ATOM 708 C C . ILE A 1 92 ? 10.223 6.423 -8.861 1.00 96.25 92 ILE A C 1
ATOM 710 O O . ILE A 1 92 ? 10.911 7.048 -9.667 1.00 96.25 92 ILE A O 1
ATOM 714 N N . GLU A 1 93 ? 8.905 6.615 -8.739 1.00 94.69 93 GLU A N 1
ATOM 715 C CA . GLU A 1 93 ? 8.137 7.557 -9.559 1.00 94.69 93 GLU A CA 1
ATOM 716 C C . GLU A 1 93 ? 8.718 8.970 -9.466 1.00 94.69 93 GLU A C 1
ATOM 718 O O . GLU A 1 93 ? 8.980 9.612 -10.489 1.00 94.69 93 GLU A O 1
ATOM 723 N N . LYS A 1 94 ? 8.965 9.435 -8.237 1.00 93.56 94 LYS A N 1
ATOM 724 C CA . LYS A 1 94 ? 9.551 10.746 -7.970 1.00 93.56 94 LYS A CA 1
ATOM 725 C C . LYS A 1 94 ? 10.944 10.862 -8.579 1.00 93.56 94 LYS A C 1
ATOM 727 O O . LYS A 1 94 ? 11.216 11.829 -9.281 1.00 93.56 94 LYS A O 1
ATOM 732 N N . THR A 1 95 ? 11.799 9.861 -8.373 1.00 95.00 95 THR A N 1
ATOM 733 C CA . THR A 1 95 ? 13.178 9.870 -8.884 1.00 95.00 95 THR A CA 1
ATOM 734 C C . THR A 1 95 ? 13.218 9.952 -10.410 1.00 95.00 95 THR A C 1
ATOM 736 O O . THR A 1 95 ? 13.976 10.756 -10.947 1.00 95.00 95 THR A O 1
ATOM 739 N N . ILE A 1 96 ? 12.382 9.169 -11.104 1.00 94.31 96 ILE A N 1
ATOM 740 C CA . ILE A 1 96 ? 12.289 9.175 -12.575 1.00 94.31 96 ILE A CA 1
ATOM 741 C C . ILE A 1 96 ? 11.727 10.501 -13.101 1.00 94.31 96 ILE A C 1
ATOM 743 O O . ILE A 1 96 ? 12.144 10.973 -14.154 1.00 94.31 96 ILE A O 1
ATOM 747 N N . SER A 1 97 ? 10.809 11.126 -12.359 1.00 90.25 97 SER A N 1
ATOM 748 C CA . SER A 1 97 ? 10.180 12.391 -12.762 1.00 90.25 97 SER A CA 1
ATOM 749 C C . SER A 1 97 ? 11.080 13.622 -12.566 1.00 90.25 97 SER A C 1
ATOM 751 O O . SER A 1 97 ? 10.777 14.687 -13.095 1.00 90.25 97 SER A O 1
ATOM 753 N N . GLU A 1 98 ? 12.166 13.513 -11.793 1.00 90.75 98 GLU A N 1
ATOM 754 C CA . GLU A 1 98 ? 13.054 14.638 -11.461 1.00 90.75 98 GLU A CA 1
ATOM 755 C C . GLU A 1 98 ? 14.148 14.914 -12.504 1.00 90.75 98 GLU A C 1
ATOM 757 O O . GLU A 1 98 ? 14.736 15.996 -12.494 1.00 90.75 98 GLU A O 1
ATOM 762 N N . THR A 1 99 ? 14.495 13.944 -13.354 1.00 86.56 99 THR A N 1
ATOM 763 C CA . THR A 1 99 ? 15.577 14.094 -14.339 1.00 86.56 99 THR A CA 1
ATOM 764 C C . THR A 1 99 ? 15.477 13.048 -15.447 1.00 86.56 99 THR A C 1
ATOM 766 O O . THR A 1 99 ? 15.091 11.913 -15.194 1.00 86.56 99 THR A O 1
ATOM 769 N N . ASP A 1 100 ? 15.887 13.415 -16.662 1.00 84.94 100 ASP A N 1
ATOM 770 C CA . ASP A 1 100 ? 15.946 12.512 -17.822 1.00 84.94 100 ASP A CA 1
ATOM 771 C C . ASP A 1 100 ? 17.335 11.888 -18.040 1.00 84.94 100 ASP A C 1
ATOM 773 O O . ASP A 1 100 ? 17.508 11.003 -18.883 1.00 84.94 100 ASP A O 1
ATOM 777 N N . ASP A 1 101 ? 18.345 12.324 -17.280 1.00 90.50 101 ASP A N 1
ATOM 778 C CA . ASP A 1 101 ? 19.694 11.769 -17.370 1.00 90.50 101 ASP A CA 1
ATOM 779 C C . ASP A 1 101 ? 19.732 10.355 -16.772 1.00 90.50 101 ASP A C 1
ATOM 781 O O . ASP A 1 101 ? 19.650 10.158 -15.558 1.00 90.50 101 ASP A O 1
ATOM 785 N N . SER A 1 102 ? 19.894 9.357 -17.641 1.00 88.00 102 SER A N 1
ATOM 786 C CA . SER A 1 102 ? 19.883 7.940 -17.266 1.00 88.00 102 SER A CA 1
ATOM 787 C C . SER A 1 102 ? 21.015 7.535 -16.317 1.00 88.00 102 SER A C 1
ATOM 789 O O . SER A 1 102 ? 20.842 6.581 -15.556 1.00 88.00 102 SER A O 1
ATOM 791 N N . VAL A 1 103 ? 22.159 8.228 -16.337 1.00 89.88 103 VAL A N 1
ATOM 792 C CA . VAL A 1 103 ? 23.278 7.948 -15.423 1.00 89.88 103 VAL A CA 1
ATOM 793 C C . VAL A 1 103 ? 22.917 8.435 -14.026 1.00 89.88 103 VAL A C 1
ATOM 795 O O . VAL A 1 103 ? 22.954 7.654 -13.074 1.00 89.88 103 VAL A O 1
ATOM 798 N N . VAL A 1 104 ? 22.460 9.686 -13.924 1.00 92.19 104 VAL A N 1
ATOM 799 C CA . VAL A 1 104 ? 22.029 10.292 -12.654 1.00 92.19 104 VAL A CA 1
ATOM 800 C C . VAL A 1 104 ? 20.836 9.538 -12.060 1.00 92.19 104 VAL A C 1
ATOM 802 O O . VAL A 1 104 ? 20.792 9.294 -10.853 1.00 92.19 104 VAL A O 1
ATOM 805 N N . LEU A 1 105 ? 19.879 9.122 -12.897 1.00 92.62 105 LEU A N 1
ATOM 806 C CA . LEU A 1 105 ? 18.753 8.282 -12.482 1.00 92.62 105 LEU A CA 1
ATOM 807 C C . LEU A 1 105 ? 19.231 6.979 -11.857 1.00 92.62 105 LEU A C 1
ATOM 809 O O . LEU A 1 105 ? 18.783 6.613 -10.771 1.00 92.62 105 LEU A O 1
ATOM 813 N N . ASN A 1 106 ? 20.144 6.277 -12.528 1.00 92.00 106 ASN A N 1
ATOM 814 C CA . ASN A 1 106 ? 20.611 4.994 -12.036 1.00 92.00 106 ASN A CA 1
ATOM 815 C C . ASN A 1 106 ? 21.374 5.132 -10.711 1.00 92.00 106 ASN A C 1
ATOM 817 O O . ASN A 1 106 ? 21.199 4.290 -9.833 1.00 92.00 106 ASN A O 1
ATOM 821 N N . GLU A 1 107 ? 22.166 6.191 -10.529 1.00 92.50 107 GLU A N 1
ATOM 822 C CA . GLU A 1 107 ? 22.837 6.487 -9.255 1.00 92.50 107 GLU A CA 1
ATOM 823 C C . GLU A 1 107 ? 21.828 6.738 -8.126 1.00 92.50 107 GLU A C 1
ATOM 825 O O . GLU A 1 107 ? 21.904 6.090 -7.077 1.00 92.50 107 GLU A O 1
ATOM 830 N N . LYS A 1 108 ? 20.834 7.611 -8.353 1.00 93.94 108 LYS A N 1
ATOM 831 C CA . LYS A 1 108 ? 19.776 7.896 -7.368 1.00 93.94 108 LYS A CA 1
ATOM 832 C C . LYS A 1 108 ? 18.985 6.638 -6.999 1.00 93.94 108 LYS A C 1
ATOM 834 O O . LYS A 1 108 ? 18.807 6.352 -5.816 1.00 93.94 108 LYS A O 1
ATOM 839 N N . LEU A 1 109 ? 18.547 5.866 -7.996 1.00 94.50 109 LEU A N 1
ATOM 840 C CA . LEU A 1 109 ? 17.804 4.621 -7.784 1.00 94.50 109 LEU A CA 1
ATOM 841 C C . LEU A 1 109 ? 18.660 3.576 -7.056 1.00 94.50 109 LEU A C 1
ATOM 843 O O . LEU A 1 109 ? 18.168 2.898 -6.161 1.00 94.50 109 LEU A O 1
ATOM 847 N N . THR A 1 110 ? 19.955 3.476 -7.364 1.00 93.00 110 THR A N 1
ATOM 848 C CA . THR A 1 110 ? 20.858 2.568 -6.639 1.00 93.00 110 THR A CA 1
ATOM 849 C C . THR A 1 110 ? 20.947 2.936 -5.155 1.00 93.00 110 THR A C 1
ATOM 851 O O . THR A 1 110 ? 20.904 2.050 -4.305 1.00 93.00 110 THR A O 1
ATOM 854 N N . GLY A 1 111 ? 20.966 4.231 -4.819 1.00 90.25 111 GLY A N 1
ATOM 855 C CA . GLY A 1 111 ? 20.897 4.692 -3.428 1.00 90.25 111 GLY A CA 1
ATOM 856 C C . GLY A 1 111 ? 19.610 4.276 -2.699 1.00 90.25 111 GLY A C 1
ATOM 857 O O . GLY A 1 111 ? 19.641 3.996 -1.499 1.00 90.25 111 GLY A O 1
ATOM 858 N N . LEU A 1 112 ? 18.485 4.167 -3.414 1.00 93.06 112 LEU A N 1
ATOM 859 C CA . LEU A 1 112 ? 17.229 3.670 -2.842 1.00 93.06 112 LEU A CA 1
ATOM 860 C C . LEU A 1 112 ? 17.270 2.169 -2.537 1.00 93.06 112 LEU A C 1
ATOM 862 O O . LEU A 1 112 ? 16.612 1.740 -1.594 1.00 93.06 112 LEU A O 1
ATOM 866 N N . ILE A 1 113 ? 18.045 1.367 -3.274 1.00 93.19 113 ILE A N 1
ATOM 867 C CA . ILE A 1 113 ? 18.165 -0.074 -2.996 1.00 93.19 113 ILE A CA 1
ATOM 868 C C . ILE A 1 113 ? 18.613 -0.282 -1.549 1.00 93.19 113 ILE A C 1
ATOM 870 O O . ILE A 1 113 ? 17.943 -0.986 -0.798 1.00 93.19 113 ILE A O 1
ATOM 874 N N . GLU A 1 114 ? 19.674 0.408 -1.119 1.00 87.69 114 GLU A N 1
ATOM 875 C CA . GLU A 1 114 ? 20.154 0.301 0.260 1.00 87.69 114 GLU A CA 1
ATOM 876 C C . GLU A 1 114 ? 19.106 0.746 1.286 1.00 87.69 114 GLU A C 1
ATOM 878 O O . GLU A 1 114 ? 18.973 0.106 2.331 1.00 87.69 114 GLU A O 1
ATOM 883 N N . LYS A 1 115 ? 18.347 1.814 0.986 1.00 87.12 115 LYS A N 1
ATOM 884 C CA . LYS A 1 115 ? 17.254 2.302 1.842 1.00 87.12 115 LYS A CA 1
ATOM 885 C C . LYS A 1 115 ? 16.239 1.191 2.111 1.00 87.12 115 LYS A C 1
ATOM 887 O O . LYS A 1 115 ? 15.847 1.005 3.259 1.00 87.12 115 LYS A O 1
ATOM 892 N N . TYR A 1 116 ? 15.827 0.459 1.076 1.00 87.94 116 TYR A N 1
ATOM 893 C CA . TYR A 1 116 ? 14.800 -0.577 1.192 1.00 87.94 116 TYR A CA 1
ATOM 894 C C . TYR A 1 116 ? 15.346 -1.937 1.632 1.00 87.94 116 TYR A C 1
ATOM 896 O O . TYR A 1 116 ? 14.628 -2.656 2.317 1.00 87.94 116 TYR A O 1
ATOM 904 N N . GLU A 1 117 ? 16.591 -2.297 1.311 1.00 86.94 117 GLU A N 1
ATOM 905 C CA . GLU A 1 117 ? 17.214 -3.553 1.757 1.00 86.94 117 GLU A CA 1
ATOM 906 C C . GLU A 1 117 ? 17.572 -3.537 3.246 1.00 86.94 117 GLU A C 1
ATOM 908 O O . GLU A 1 117 ? 17.395 -4.541 3.935 1.00 86.94 117 GLU A O 1
ATOM 913 N N . LYS A 1 118 ? 18.060 -2.398 3.755 1.00 82.62 118 LYS A N 1
ATOM 914 C CA . LYS A 1 118 ? 18.452 -2.236 5.166 1.00 82.62 118 LYS A CA 1
ATOM 915 C C . LYS A 1 118 ? 17.286 -1.826 6.063 1.00 82.62 118 LYS A C 1
ATOM 917 O O . LYS A 1 118 ? 17.474 -1.687 7.273 1.00 82.62 118 LYS A O 1
ATOM 922 N N . CYS A 1 119 ? 16.096 -1.611 5.502 1.00 68.50 119 CYS A N 1
ATOM 923 C CA . CYS A 1 119 ? 14.933 -1.260 6.298 1.00 68.50 119 CYS A CA 1
ATOM 924 C C . CYS A 1 119 ? 14.464 -2.477 7.102 1.00 68.50 119 CYS A C 1
ATOM 926 O O . CYS A 1 119 ? 13.847 -3.397 6.570 1.00 68.50 119 CYS A O 1
ATOM 928 N N . ILE A 1 120 ? 14.769 -2.483 8.398 1.00 57.47 120 ILE A N 1
ATOM 929 C CA . ILE A 1 120 ? 14.194 -3.433 9.348 1.00 57.47 120 ILE A CA 1
ATOM 930 C C . ILE A 1 120 ? 12.776 -2.942 9.638 1.00 57.47 120 ILE A C 1
ATOM 932 O O . ILE A 1 120 ? 12.587 -1.876 10.220 1.00 57.47 120 ILE A O 1
ATOM 936 N N . VAL A 1 121 ? 11.788 -3.693 9.162 1.00 59.09 121 VAL A N 1
ATOM 937 C CA . VAL A 1 121 ? 10.391 -3.257 9.074 1.00 59.09 121 VAL A CA 1
ATOM 938 C C . VAL A 1 121 ? 9.810 -2.829 10.426 1.00 59.09 121 VAL A C 1
ATOM 940 O O . VAL A 1 121 ? 9.835 -3.584 11.400 1.00 59.09 121 VAL A O 1
ATOM 943 N N . SER A 1 122 ? 9.178 -1.652 10.442 1.00 55.34 122 SER A N 1
ATOM 944 C CA . SER A 1 122 ? 8.225 -1.226 11.474 1.00 55.34 122 SER A CA 1
ATOM 945 C C . SER A 1 122 ? 6.851 -0.858 10.893 1.00 55.34 122 SER A C 1
ATOM 947 O O . SER A 1 122 ? 6.142 -0.041 11.480 1.00 55.34 122 SER A O 1
ATOM 949 N N . GLY A 1 123 ? 6.440 -1.442 9.760 1.00 65.06 123 GLY A N 1
ATOM 950 C CA . GLY A 1 123 ? 5.059 -1.288 9.317 1.00 65.06 123 GLY A CA 1
ATOM 951 C C . GLY A 1 123 ? 4.586 -2.077 8.099 1.00 65.06 123 GLY A C 1
ATOM 952 O O . GLY A 1 123 ? 5.303 -2.915 7.563 1.00 65.06 123 GLY A O 1
ATOM 953 N N . ILE A 1 124 ? 3.331 -1.836 7.725 1.00 69.06 124 ILE A N 1
ATOM 954 C CA . ILE A 1 124 ? 2.665 -2.366 6.525 1.00 69.06 124 ILE A CA 1
ATOM 955 C C . ILE A 1 124 ? 2.530 -1.277 5.454 1.00 69.06 124 ILE A C 1
ATOM 957 O O . ILE A 1 124 ? 2.661 -0.092 5.753 1.00 69.06 124 ILE A O 1
ATOM 961 N N . CYS A 1 125 ? 2.206 -1.685 4.226 1.00 69.88 125 CYS A N 1
ATOM 962 C CA . CYS A 1 125 ? 1.987 -0.773 3.108 1.00 69.88 125 CYS A CA 1
ATOM 963 C C . CYS A 1 125 ? 0.852 0.230 3.402 1.00 69.88 125 CYS A C 1
ATOM 965 O O . CYS A 1 125 ? -0.119 -0.131 4.068 1.00 69.88 125 CYS A O 1
ATOM 967 N N . SER A 1 126 ? 0.920 1.460 2.886 1.00 68.81 126 SER A N 1
ATOM 968 C CA . SER A 1 126 ? -0.080 2.512 3.147 1.00 68.81 126 SER A CA 1
ATOM 969 C C . SER A 1 126 ? -1.482 2.107 2.697 1.00 68.81 126 SER A C 1
ATOM 971 O O . SER A 1 126 ? -2.416 2.278 3.466 1.00 68.81 126 SER A O 1
ATOM 973 N N . GLY A 1 127 ? -1.646 1.456 1.539 1.00 68.06 127 GLY A N 1
ATOM 974 C CA . GLY A 1 127 ? -2.965 0.944 1.130 1.00 68.06 127 GLY A CA 1
ATOM 975 C C . GLY A 1 127 ? -3.503 -0.146 2.073 1.00 68.06 127 GLY A C 1
ATOM 976 O O . GLY A 1 127 ? -4.692 -0.206 2.380 1.00 68.06 127 GLY A O 1
ATOM 977 N N . CYS A 1 128 ? -2.614 -0.983 2.619 1.00 73.06 128 CYS A N 1
ATOM 978 C CA . CYS A 1 128 ? -2.945 -1.989 3.627 1.00 73.06 128 CYS A CA 1
ATOM 979 C C . CYS A 1 128 ? -3.410 -1.316 4.933 1.00 73.06 128 CYS A C 1
ATOM 981 O O . CYS A 1 128 ? -4.382 -1.748 5.554 1.00 73.06 128 CYS A O 1
ATOM 983 N N . LEU A 1 129 ? -2.710 -0.253 5.335 1.00 76.94 129 LEU A N 1
ATOM 984 C CA . LEU A 1 129 ? -3.016 0.560 6.506 1.00 76.94 129 LEU A CA 1
ATOM 985 C C . LEU A 1 129 ? -4.344 1.297 6.351 1.00 76.94 129 LEU A C 1
ATOM 987 O O . LEU A 1 129 ? -5.181 1.221 7.245 1.00 76.94 129 LEU A O 1
ATOM 991 N N . GLU A 1 130 ? -4.547 1.976 5.226 1.00 74.50 130 GLU A N 1
ATOM 992 C CA . GLU A 1 130 ? -5.780 2.682 4.887 1.00 74.50 130 GLU A CA 1
ATOM 993 C C . GLU A 1 130 ? -6.961 1.720 4.911 1.00 74.50 130 GLU A C 1
ATOM 995 O O . GLU A 1 130 ? -7.951 1.982 5.587 1.00 74.50 130 GLU A O 1
ATOM 1000 N N . ARG A 1 131 ? -6.833 0.542 4.293 1.00 75.56 131 ARG A N 1
ATOM 1001 C CA . ARG A 1 131 ? -7.878 -0.483 4.343 1.00 75.56 131 ARG A CA 1
ATOM 1002 C C . ARG A 1 131 ? -8.217 -0.914 5.770 1.00 75.56 131 ARG A C 1
ATOM 1004 O O . ARG A 1 131 ? -9.394 -1.017 6.108 1.00 75.56 131 ARG A O 1
ATOM 1011 N N . GLU A 1 132 ? -7.226 -1.187 6.615 1.00 80.38 132 GLU A N 1
ATOM 1012 C CA . GLU A 1 132 ? -7.501 -1.574 8.005 1.00 80.38 132 GLU A CA 1
ATOM 1013 C C . GLU A 1 132 ? -8.097 -0.421 8.820 1.00 80.38 132 GLU A C 1
ATOM 1015 O O . GLU A 1 132 ? -8.986 -0.636 9.647 1.00 80.38 132 GLU A O 1
ATOM 1020 N N . PHE A 1 133 ? -7.682 0.809 8.533 1.00 80.81 133 PHE A N 1
ATOM 1021 C CA . PHE A 1 133 ? -8.248 2.011 9.124 1.00 80.81 133 PHE A CA 1
ATOM 1022 C C . PHE A 1 133 ? -9.717 2.219 8.708 1.00 80.81 133 PHE A C 1
ATOM 1024 O O . PHE A 1 133 ? -10.576 2.459 9.556 1.00 80.81 133 PHE A O 1
ATOM 1031 N N . HIS A 1 134 ? -10.033 2.030 7.425 1.00 78.94 134 HIS A N 1
ATOM 1032 C CA . HIS A 1 134 ? -11.393 2.029 6.888 1.00 78.94 134 HIS A CA 1
ATOM 1033 C C . HIS A 1 134 ? -12.273 0.989 7.586 1.00 78.94 134 HIS A C 1
ATOM 1035 O O . HIS A 1 134 ? -13.355 1.317 8.074 1.00 78.94 134 HIS A O 1
ATOM 1041 N N . LEU A 1 135 ? -11.794 -0.256 7.689 1.00 82.38 135 LEU A N 1
ATOM 1042 C CA . LEU A 1 135 ? -12.525 -1.337 8.354 1.00 82.38 135 LEU A CA 1
ATOM 1043 C C . LEU A 1 135 ? -12.791 -1.017 9.829 1.00 82.38 135 LEU A C 1
ATOM 1045 O O . LEU A 1 135 ? -13.885 -1.289 10.324 1.00 82.38 135 LEU A O 1
ATOM 1049 N N . LEU A 1 136 ? -11.819 -0.414 10.519 1.00 85.88 136 LEU A N 1
ATOM 1050 C CA . LEU A 1 136 ? -11.969 0.022 11.904 1.00 85.88 136 LEU A CA 1
ATOM 1051 C C . LEU A 1 136 ? -13.080 1.072 12.048 1.00 85.88 136 LEU A C 1
ATOM 1053 O O . LEU A 1 136 ? -13.961 0.917 12.896 1.00 85.88 136 LEU A O 1
ATOM 1057 N N . LEU A 1 137 ? -13.052 2.119 11.218 1.00 82.38 137 LEU A N 1
ATOM 1058 C CA . LEU A 1 137 ? -14.029 3.207 11.273 1.00 82.38 137 LEU A CA 1
ATOM 1059 C C . LEU A 1 137 ? -15.435 2.753 10.872 1.00 82.38 137 LEU A C 1
ATOM 1061 O O . LEU A 1 137 ? -16.392 3.011 11.603 1.00 82.38 137 LEU A O 1
ATOM 1065 N N . ALA A 1 138 ? -15.564 2.034 9.756 1.00 81.06 138 ALA A N 1
ATOM 1066 C CA . ALA A 1 138 ? -16.845 1.522 9.279 1.00 81.06 138 ALA A CA 1
ATOM 1067 C C . ALA A 1 138 ? -17.501 0.599 10.320 1.00 81.06 138 ALA A C 1
ATOM 1069 O O . ALA A 1 138 ? -18.704 0.684 10.582 1.00 81.06 138 ALA A O 1
ATOM 1070 N N . GLN A 1 139 ? -16.705 -0.254 10.975 1.00 84.75 139 GLN A N 1
ATOM 1071 C CA . GLN A 1 139 ? -17.203 -1.127 12.033 1.00 84.75 139 GLN A CA 1
ATOM 1072 C C . GLN A 1 139 ? -17.611 -0.341 13.285 1.00 84.75 139 GLN A C 1
ATOM 1074 O O . GLN A 1 139 ? -18.657 -0.637 13.864 1.00 84.75 139 GLN A O 1
ATOM 1079 N N . ALA A 1 140 ? -16.835 0.670 13.690 1.00 84.94 140 ALA A N 1
ATOM 1080 C CA . ALA A 1 140 ? -17.192 1.522 14.820 1.00 84.94 140 ALA A CA 1
ATOM 1081 C C . ALA A 1 140 ? -18.540 2.220 14.591 1.00 84.94 140 ALA A C 1
ATOM 1083 O O . ALA A 1 140 ? -19.395 2.202 15.475 1.00 84.94 140 ALA A O 1
ATOM 1084 N N . GLN A 1 141 ? -18.780 2.741 13.386 1.00 81.81 141 GLN A N 1
ATOM 1085 C CA . GLN A 1 141 ? -20.060 3.353 13.031 1.00 81.81 141 GLN A CA 1
ATOM 1086 C C . GLN A 1 141 ? -21.218 2.368 13.025 1.00 81.81 141 GLN A C 1
ATOM 1088 O O . GLN A 1 141 ? -22.238 2.617 13.663 1.00 81.81 141 GLN A O 1
ATOM 1093 N N . LYS A 1 142 ? -21.051 1.226 12.349 1.00 84.62 142 LYS A N 1
ATOM 1094 C CA . LYS A 1 142 ? -22.077 0.179 12.283 1.00 84.62 142 LYS A CA 1
ATOM 1095 C C . LYS A 1 142 ? -22.549 -0.247 13.675 1.00 84.62 142 LYS A C 1
ATOM 1097 O O . LYS A 1 142 ? -23.709 -0.609 13.852 1.00 84.62 142 LYS A O 1
ATOM 1102 N N . LEU A 1 143 ? -21.643 -0.227 14.652 1.00 84.75 143 LEU A N 1
ATOM 1103 C CA . LEU A 1 143 ? -21.917 -0.612 16.033 1.00 84.75 143 LEU A CA 1
ATOM 1104 C C . LEU A 1 143 ? -22.274 0.560 16.954 1.00 84.75 143 LEU A C 1
ATOM 1106 O O . LEU A 1 143 ? -22.490 0.333 18.144 1.00 84.75 143 LEU A O 1
ATOM 1110 N N . ASN A 1 144 ? -22.326 1.795 16.442 1.00 84.31 144 ASN A N 1
ATOM 1111 C CA . ASN A 1 144 ? -22.433 3.016 17.247 1.00 84.31 144 ASN A CA 1
ATOM 1112 C C . ASN A 1 144 ? -21.427 3.026 18.416 1.00 84.31 144 ASN A C 1
ATOM 1114 O O . ASN A 1 144 ? -21.747 3.400 19.549 1.00 84.31 144 ASN A O 1
ATOM 1118 N N . ALA A 1 145 ? -20.211 2.545 18.151 1.00 86.94 145 ALA A N 1
ATOM 1119 C CA . ALA A 1 145 ? -19.136 2.478 19.121 1.00 86.94 145 ALA A CA 1
ATOM 1120 C C . ALA A 1 145 ? -18.500 3.859 19.285 1.00 86.94 145 ALA A C 1
ATOM 1122 O O . ALA A 1 145 ? -18.064 4.484 18.322 1.00 86.94 145 ALA A O 1
ATOM 1123 N N . THR A 1 146 ? -18.414 4.326 20.525 1.00 88.44 146 THR A N 1
ATOM 1124 C CA . THR A 1 146 ? -17.730 5.581 20.870 1.00 88.44 146 THR A CA 1
ATOM 1125 C C . THR A 1 146 ? -16.242 5.360 21.109 1.00 88.44 146 THR A C 1
ATOM 1127 O O . THR A 1 146 ? -15.444 6.293 21.029 1.00 88.44 146 THR A O 1
ATOM 1130 N N . THR A 1 147 ? -15.856 4.123 21.422 1.00 89.38 147 THR A N 1
ATOM 1131 C CA . THR A 1 147 ? -14.474 3.726 21.688 1.00 89.38 147 THR A CA 1
ATOM 1132 C C . THR A 1 147 ? -14.194 2.372 21.049 1.00 89.38 147 THR A C 1
ATOM 1134 O O . THR A 1 147 ? -15.067 1.507 21.013 1.00 89.38 147 THR A O 1
ATOM 1137 N N . VAL A 1 148 ? -12.965 2.166 20.588 1.00 91.12 148 VAL A N 1
ATOM 1138 C CA . VAL A 1 148 ? -12.432 0.840 20.276 1.00 91.12 148 VAL A CA 1
ATOM 1139 C C . VAL A 1 148 ? -11.121 0.628 21.022 1.00 91.12 148 VAL A C 1
ATOM 1141 O O . VAL A 1 148 ? -10.262 1.508 21.061 1.00 91.12 148 VAL A O 1
ATOM 1144 N N . GLU A 1 149 ? -10.990 -0.533 21.651 1.00 92.19 149 GLU A N 1
ATOM 1145 C CA . GLU A 1 149 ? -9.741 -0.990 22.255 1.00 92.19 149 GLU A CA 1
ATOM 1146 C C . GLU A 1 149 ? -9.096 -2.007 21.315 1.00 92.19 149 GLU A C 1
ATOM 1148 O O . GLU A 1 149 ? -9.715 -3.013 20.963 1.00 92.19 149 GLU A O 1
ATOM 1153 N N . LEU A 1 150 ? -7.865 -1.737 20.896 1.00 91.12 150 LEU A N 1
ATOM 1154 C CA . LEU A 1 150 ? -7.086 -2.586 20.008 1.00 91.12 150 LEU A CA 1
ATOM 1155 C C . LEU A 1 150 ? -5.995 -3.287 20.808 1.00 91.12 150 LEU A C 1
ATOM 1157 O O . LEU A 1 150 ? -5.277 -2.657 21.582 1.00 91.12 150 LEU A O 1
ATOM 1161 N N . THR A 1 151 ? -5.877 -4.598 20.627 1.00 89.31 151 THR A N 1
ATOM 1162 C CA . THR A 1 151 ? -4.886 -5.420 21.326 1.00 89.31 151 THR A CA 1
ATOM 1163 C C . THR A 1 151 ? -4.239 -6.411 20.378 1.00 89.31 151 THR A C 1
ATOM 1165 O O . THR A 1 151 ? -4.929 -7.126 19.656 1.00 89.31 151 THR A O 1
ATOM 1168 N N . GLN A 1 152 ? -2.910 -6.478 20.389 1.00 84.56 152 GLN A N 1
ATOM 1169 C CA . GLN A 1 152 ? -2.168 -7.471 19.620 1.00 84.56 152 GLN A CA 1
ATOM 1170 C C . GLN A 1 152 ? -1.915 -8.714 20.482 1.00 84.56 152 GLN A C 1
ATOM 1172 O O . GLN A 1 152 ? -1.271 -8.634 21.527 1.00 84.56 152 GLN A O 1
ATOM 1177 N N . ASN A 1 153 ? -2.398 -9.870 20.025 1.00 80.25 153 ASN A N 1
ATOM 1178 C CA . ASN A 1 153 ? -2.190 -11.162 20.674 1.00 80.25 153 ASN A CA 1
ATOM 1179 C C . ASN A 1 153 ? -1.243 -12.035 19.845 1.00 80.25 153 ASN A C 1
ATOM 1181 O O . ASN A 1 153 ? -1.631 -12.640 18.841 1.00 80.25 153 ASN A O 1
ATOM 1185 N N . GLY A 1 154 ? 0.013 -12.110 20.294 1.00 75.75 154 GLY A N 1
ATOM 1186 C CA . GLY A 1 154 ? 1.098 -12.756 19.551 1.00 75.75 154 GLY A CA 1
ATOM 1187 C C . GLY A 1 154 ? 1.368 -12.047 18.223 1.00 75.75 154 GLY A C 1
ATOM 1188 O O . GLY A 1 154 ? 1.075 -10.865 18.082 1.00 75.75 154 GLY A O 1
ATOM 1189 N N . ASP A 1 155 ? 1.873 -12.765 17.223 1.00 69.94 155 ASP A N 1
ATOM 1190 C CA . ASP A 1 155 ? 2.159 -12.188 15.898 1.00 69.94 155 ASP A CA 1
ATOM 1191 C C . ASP A 1 155 ? 1.014 -12.318 14.888 1.00 69.94 155 ASP A C 1
ATOM 1193 O O . ASP A 1 155 ? 1.142 -11.885 13.744 1.00 69.94 155 ASP A O 1
ATOM 1197 N N . SER A 1 156 ? -0.106 -12.922 15.293 1.00 75.69 156 SER A N 1
ATOM 1198 C CA . SER A 1 156 ? -1.105 -13.423 14.342 1.00 75.69 156 SER A CA 1
ATOM 1199 C C . SER A 1 156 ? -2.518 -12.897 14.545 1.00 75.69 156 SER A C 1
ATOM 1201 O O . SER A 1 156 ? -3.346 -13.121 13.665 1.00 75.69 156 SER A O 1
ATOM 1203 N N . PHE A 1 157 ? -2.830 -12.232 15.662 1.00 82.12 157 PHE A N 1
ATOM 1204 C CA . PHE A 1 157 ? -4.196 -11.785 15.933 1.00 82.12 157 PHE A CA 1
ATOM 1205 C C . PHE A 1 157 ? -4.264 -10.355 16.456 1.00 82.12 157 PHE A C 1
ATOM 1207 O O . PHE A 1 157 ? -3.647 -10.032 17.469 1.00 82.12 157 PHE A O 1
ATOM 1214 N N . LEU A 1 158 ? -5.107 -9.551 15.812 1.00 86.06 158 LEU A N 1
ATOM 1215 C CA . LEU A 1 158 ? -5.593 -8.281 16.331 1.00 86.06 158 LEU A CA 1
ATOM 1216 C C . LEU A 1 158 ? -6.978 -8.500 16.933 1.00 86.06 158 LEU A C 1
ATOM 1218 O O . LEU A 1 158 ? -7.914 -8.953 16.265 1.00 86.06 158 LEU A O 1
ATOM 1222 N N . GLU A 1 159 ? -7.098 -8.172 18.209 1.00 90.62 159 GLU A N 1
ATOM 1223 C CA . GLU A 1 159 ? -8.359 -8.111 18.929 1.00 90.62 159 GLU A CA 1
ATOM 1224 C C . GLU A 1 159 ? -8.859 -6.670 18.977 1.00 90.62 159 GLU A C 1
ATOM 1226 O O . GLU A 1 159 ? -8.094 -5.727 19.177 1.00 90.62 159 GLU A O 1
ATOM 1231 N N . GLN A 1 160 ? -10.158 -6.508 18.741 1.00 90.88 160 GLN A N 1
ATOM 1232 C CA . GLN A 1 160 ? -10.832 -5.224 18.623 1.00 90.88 160 GLN A CA 1
ATOM 1233 C C . GLN A 1 160 ? -12.090 -5.272 19.485 1.00 90.88 160 GLN A C 1
ATOM 1235 O O . GLN A 1 160 ? -13.036 -6.001 19.180 1.00 90.88 160 GLN A O 1
ATOM 1240 N N . ASN A 1 161 ? -12.107 -4.517 20.577 1.00 91.94 161 ASN A N 1
ATOM 1241 C CA . ASN A 1 161 ? -13.271 -4.401 21.444 1.00 91.94 161 ASN A CA 1
ATOM 1242 C C . ASN A 1 161 ? -13.969 -3.064 21.190 1.00 91.94 161 ASN A C 1
ATOM 1244 O O . ASN A 1 161 ? -13.488 -2.016 21.615 1.00 91.94 161 ASN A O 1
ATOM 1248 N N . PHE A 1 162 ? -15.092 -3.105 20.481 1.00 90.81 162 PHE A N 1
ATOM 1249 C CA . PHE A 1 162 ? -15.920 -1.945 20.175 1.00 90.81 162 PHE A CA 1
ATOM 1250 C C . PHE A 1 162 ? -16.883 -1.684 21.330 1.00 90.81 162 PHE A C 1
ATOM 1252 O O . PHE A 1 162 ? -17.669 -2.556 21.698 1.00 90.81 162 PHE A O 1
ATOM 1259 N N . ILE A 1 163 ? -16.831 -0.478 21.889 1.00 89.56 163 ILE A N 1
ATOM 1260 C CA . ILE A 1 163 ? -17.579 -0.063 23.074 1.00 89.56 163 ILE A CA 1
ATOM 1261 C C . ILE A 1 163 ? -18.552 1.048 22.667 1.00 89.56 163 ILE A C 1
ATOM 1263 O O . ILE A 1 163 ? -18.141 2.154 22.313 1.00 89.56 163 ILE A O 1
ATOM 1267 N N . GLY A 1 164 ? -19.849 0.748 22.725 1.00 84.94 164 GLY A N 1
ATOM 1268 C CA . GLY A 1 164 ? -20.950 1.674 22.444 1.00 84.94 164 GLY A CA 1
ATOM 1269 C C . GLY A 1 164 ? -22.151 1.390 23.345 1.00 84.94 164 GLY A C 1
ATOM 1270 O O . GLY A 1 164 ? -21.990 1.149 24.540 1.00 84.94 164 GLY A O 1
ATOM 1271 N N . SER A 1 165 ? -23.359 1.353 22.773 1.00 78.81 165 SER A N 1
ATOM 1272 C CA . SER A 1 165 ? -24.563 0.878 23.482 1.00 78.81 165 SER A CA 1
ATOM 1273 C C . SER A 1 165 ? -24.490 -0.608 23.850 1.00 78.81 165 SER A C 1
ATOM 1275 O O . SER A 1 165 ? -25.190 -1.080 24.743 1.00 78.81 165 SER A O 1
ATOM 1277 N N . SER A 1 166 ? -23.652 -1.370 23.151 1.00 77.06 166 SER A N 1
ATOM 1278 C CA . SER A 1 166 ? -23.319 -2.760 23.451 1.00 77.06 166 SER A CA 1
ATOM 1279 C C . SER A 1 166 ? -21.843 -2.991 23.136 1.00 77.06 166 SER A C 1
ATOM 1281 O O . SER A 1 166 ? -21.314 -2.384 22.205 1.00 77.06 166 SER A O 1
ATOM 1283 N N . SER A 1 167 ? -21.172 -3.831 23.927 1.00 85.62 167 SER A N 1
ATOM 1284 C CA . SER A 1 167 ? -19.769 -4.183 23.682 1.00 85.62 167 SER A CA 1
ATOM 1285 C C . SER A 1 16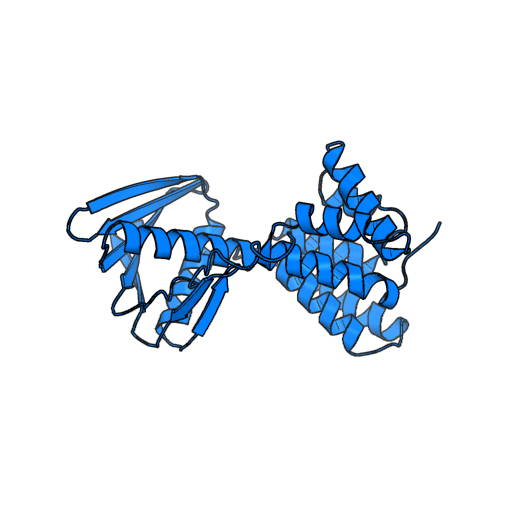7 ? -19.705 -5.350 22.708 1.00 85.62 167 SER A C 1
ATOM 1287 O O . SER A 1 167 ? -20.364 -6.368 22.928 1.00 85.62 167 SER A O 1
ATOM 1289 N N . ILE A 1 168 ? -18.903 -5.222 21.655 1.00 90.31 168 ILE A N 1
ATOM 1290 C CA . ILE A 1 168 ? -18.659 -6.300 20.694 1.00 90.31 168 ILE A CA 1
ATOM 1291 C C . ILE A 1 168 ? -17.160 -6.519 20.575 1.00 90.31 168 ILE A C 1
ATOM 1293 O O . ILE A 1 168 ? -16.406 -5.605 20.251 1.00 90.31 168 ILE A O 1
ATOM 1297 N N . HIS A 1 169 ? -16.750 -7.761 20.803 1.00 90.81 169 HIS A N 1
ATOM 1298 C CA . HIS A 1 169 ? -15.369 -8.192 20.677 1.00 90.81 169 HIS A CA 1
ATOM 1299 C C . HIS A 1 169 ? -15.176 -8.953 19.365 1.00 90.81 169 HIS A C 1
ATOM 1301 O O . HIS A 1 169 ? -15.848 -9.955 19.115 1.00 90.81 169 HIS A O 1
ATOM 1307 N N . LEU A 1 170 ? -14.249 -8.478 18.538 1.00 87.12 170 LEU A N 1
ATOM 1308 C CA . LEU A 1 170 ? -13.834 -9.121 17.299 1.00 87.12 170 LEU A CA 1
ATOM 1309 C C . LEU A 1 170 ? -12.377 -9.560 17.411 1.00 87.12 170 LEU A C 1
ATOM 1311 O O . LEU A 1 170 ? -11.530 -8.826 17.912 1.00 87.12 170 LEU A O 1
ATOM 1315 N N . LYS A 1 171 ? -12.085 -10.744 16.878 1.00 87.75 171 LYS A N 1
ATOM 1316 C CA . LYS A 1 171 ? -10.731 -11.279 16.749 1.00 87.75 171 LYS A CA 1
ATOM 1317 C C . LYS A 1 171 ? -10.460 -11.566 15.284 1.00 87.75 171 LYS A C 1
ATOM 1319 O O . LYS A 1 171 ? -11.166 -12.373 14.679 1.00 87.75 171 LYS A O 1
ATOM 1324 N N . ARG A 1 172 ? -9.455 -10.905 14.711 1.00 79.69 172 ARG A N 1
ATOM 1325 C CA . ARG A 1 172 ? -9.096 -11.047 13.296 1.00 79.69 172 ARG A CA 1
ATOM 1326 C C . ARG A 1 172 ? -7.665 -11.563 13.157 1.00 79.69 172 ARG A C 1
ATOM 1328 O O . ARG A 1 172 ? -6.795 -11.114 13.901 1.00 79.69 172 ARG A O 1
ATOM 1335 N N . PRO A 1 173 ? -7.404 -12.495 12.224 1.00 72.12 173 PRO A N 1
ATOM 1336 C CA . PRO A 1 173 ? -6.041 -12.861 11.884 1.00 72.12 173 PRO A CA 1
ATOM 1337 C C . PRO A 1 173 ? -5.366 -11.673 11.191 1.00 72.12 173 PRO A C 1
ATOM 1339 O O . PRO A 1 173 ? -5.818 -11.230 10.135 1.00 72.12 173 PRO A O 1
ATOM 1342 N N . THR A 1 174 ? -4.311 -11.142 11.799 1.00 71.38 174 THR A N 1
ATOM 1343 C CA . THR A 1 174 ? -3.547 -9.998 11.288 1.00 71.38 174 THR A CA 1
ATOM 1344 C C . THR A 1 174 ? -2.094 -10.100 11.742 1.00 71.38 174 THR A C 1
ATOM 1346 O O . THR A 1 174 ? -1.808 -10.553 12.849 1.00 71.38 174 THR A O 1
ATOM 1349 N N . HIS A 1 175 ? -1.170 -9.621 10.916 1.00 72.12 175 HIS A N 1
ATOM 1350 C CA . HIS A 1 175 ? 0.245 -9.561 11.276 1.00 72.12 175 HIS A CA 1
ATOM 1351 C C . HIS A 1 175 ? 0.498 -8.489 12.353 1.00 72.12 175 HIS A C 1
ATOM 1353 O O . HIS A 1 175 ? -0.118 -7.425 12.303 1.00 72.12 175 HIS A O 1
ATOM 1359 N N . SER A 1 176 ? 1.438 -8.702 13.280 1.00 71.88 176 SER A N 1
ATOM 1360 C CA . SER A 1 176 ? 1.752 -7.735 14.357 1.00 71.88 176 SER A CA 1
ATOM 1361 C C . SER A 1 176 ? 2.202 -6.356 13.861 1.00 71.88 176 SER A C 1
ATOM 1363 O O . SER A 1 176 ? 1.980 -5.341 14.523 1.00 71.88 176 SER A O 1
ATOM 1365 N N . LEU A 1 177 ? 2.775 -6.292 12.658 1.00 76.31 177 LEU A N 1
ATOM 1366 C CA . LEU A 1 177 ? 3.101 -5.027 11.988 1.00 76.31 177 LEU A CA 1
ATOM 1367 C C . LEU A 1 177 ? 1.864 -4.161 11.716 1.00 76.31 177 LEU A C 1
ATOM 1369 O O . LEU A 1 177 ? 1.964 -2.945 11.823 1.00 76.31 177 LEU A O 1
ATOM 1373 N N . VAL A 1 178 ? 0.702 -4.767 11.439 1.00 76.62 178 VAL A N 1
ATOM 1374 C CA . VAL A 1 178 ? -0.560 -4.041 11.215 1.00 76.62 178 VAL A CA 1
ATOM 1375 C C . VAL A 1 178 ? -0.921 -3.222 12.451 1.00 76.62 178 VAL A C 1
ATOM 1377 O O . VAL A 1 178 ? -1.220 -2.038 12.332 1.00 76.62 178 VAL A O 1
ATOM 1380 N N . TYR A 1 179 ? -0.829 -3.827 13.640 1.00 80.25 179 TYR A N 1
ATOM 1381 C CA . TYR A 1 179 ? -1.102 -3.147 14.905 1.00 80.25 179 TYR A CA 1
ATOM 1382 C C . TYR A 1 179 ? -0.173 -1.949 15.113 1.00 80.25 179 TYR A C 1
ATOM 1384 O O . TYR A 1 179 ? -0.653 -0.847 15.368 1.00 80.25 179 TYR A O 1
ATOM 1392 N N . ARG A 1 180 ? 1.143 -2.134 14.936 1.00 78.94 180 ARG A N 1
ATOM 1393 C CA . ARG A 1 180 ? 2.122 -1.050 15.132 1.00 78.94 180 ARG A CA 1
ATOM 1394 C C . ARG A 1 180 ? 1.902 0.109 14.162 1.00 78.94 180 ARG A C 1
ATOM 1396 O O . ARG A 1 180 ? 1.956 1.266 14.566 1.00 78.94 180 ARG A O 1
ATOM 1403 N N . THR A 1 181 ? 1.634 -0.178 12.888 1.00 79.75 181 THR A N 1
ATOM 1404 C CA . THR A 1 181 ? 1.381 0.884 11.903 1.00 79.75 181 THR A CA 1
ATOM 1405 C C . THR A 1 181 ? 0.063 1.600 12.170 1.00 79.75 181 THR A C 1
ATOM 1407 O O . THR A 1 181 ? 0.024 2.828 12.117 1.00 79.75 181 THR A O 1
ATOM 1410 N N . LEU A 1 182 ? -1.000 0.856 12.504 1.00 81.56 182 LEU A N 1
ATOM 1411 C CA . LEU A 1 182 ? -2.280 1.444 12.901 1.00 81.56 182 LEU A CA 1
ATOM 1412 C C . LEU A 1 182 ? -2.110 2.355 14.108 1.00 81.56 182 LEU A C 1
ATOM 1414 O O . LEU A 1 182 ? -2.617 3.471 14.081 1.00 81.56 182 LEU A O 1
ATOM 1418 N N . GLN A 1 183 ? -1.369 1.913 15.125 1.00 83.25 183 GLN A N 1
ATOM 1419 C CA . GLN A 1 183 ? -1.069 2.713 16.304 1.00 83.25 183 GLN A CA 1
ATOM 1420 C C . GLN A 1 183 ? -0.434 4.049 15.923 1.00 83.25 183 GLN A C 1
ATOM 1422 O O . GLN A 1 183 ? -1.000 5.093 16.237 1.00 83.25 183 GLN A O 1
ATOM 1427 N N . HIS A 1 184 ? 0.688 4.023 15.199 1.00 80.62 184 HIS A N 1
ATOM 1428 C CA . HIS A 1 184 ? 1.379 5.247 14.792 1.00 80.62 184 HIS A CA 1
ATOM 1429 C C . HIS A 1 184 ? 0.477 6.184 13.985 1.00 80.62 184 HIS A C 1
ATOM 1431 O O . HIS A 1 184 ? 0.469 7.391 14.221 1.00 80.62 184 HIS A O 1
ATOM 1437 N N . LYS A 1 185 ? -0.319 5.638 13.057 1.00 80.31 185 LYS A N 1
ATOM 1438 C CA . LYS A 1 185 ? -1.231 6.436 12.231 1.00 80.31 185 LYS A CA 1
ATOM 1439 C C . LYS A 1 185 ? -2.362 7.053 13.051 1.00 80.31 185 LYS A C 1
ATOM 1441 O O . LYS A 1 185 ? -2.677 8.222 12.863 1.00 80.31 185 LYS A O 1
ATOM 1446 N N . LEU A 1 186 ? -2.968 6.288 13.955 1.00 82.06 186 LEU A N 1
ATOM 1447 C CA . LEU A 1 186 ? -4.045 6.746 14.837 1.00 82.06 186 LEU A CA 1
ATOM 1448 C C . LEU A 1 186 ? -3.558 7.822 15.819 1.00 82.06 186 LEU A C 1
ATOM 1450 O O . LEU A 1 186 ? -4.269 8.798 16.072 1.00 82.06 186 LEU A O 1
ATOM 1454 N N . GLU A 1 187 ? -2.345 7.667 16.349 1.00 80.44 187 GLU A N 1
ATOM 1455 C CA . GLU A 1 187 ? -1.690 8.677 17.182 1.00 80.44 187 GLU A CA 1
ATOM 1456 C C . GLU A 1 187 ? -1.456 9.967 16.388 1.00 80.44 187 GLU A C 1
ATOM 1458 O O . GLU A 1 187 ? -1.908 11.025 16.814 1.00 80.44 187 GLU A O 1
ATOM 1463 N N . ASP A 1 188 ? -0.847 9.891 15.202 1.00 80.50 188 ASP A N 1
ATOM 1464 C CA . ASP A 1 188 ? -0.586 11.049 14.333 1.00 80.50 188 ASP A CA 1
ATOM 1465 C C . ASP A 1 188 ? -1.882 11.791 13.939 1.00 80.50 188 ASP A C 1
ATOM 1467 O O . ASP A 1 188 ? -1.995 13.012 14.095 1.00 80.50 188 ASP A O 1
ATOM 1471 N N . LEU A 1 189 ? -2.919 11.042 13.553 1.00 75.75 189 LEU A N 1
ATOM 1472 C CA . LEU A 1 189 ? -4.255 11.568 13.245 1.00 75.75 189 LEU A CA 1
ATOM 1473 C C . LEU A 1 189 ? -4.931 12.274 14.427 1.00 75.75 189 LEU A C 1
ATOM 1475 O O . LEU A 1 189 ? -5.773 13.146 14.225 1.00 75.75 189 LEU A O 1
ATOM 1479 N N . SER A 1 190 ? -4.558 11.956 15.668 1.00 76.38 190 SER A N 1
ATOM 1480 C CA . SER A 1 190 ? -5.114 12.635 16.846 1.00 76.38 190 SER A CA 1
ATOM 1481 C C . SER A 1 190 ? -4.678 14.108 16.939 1.00 76.38 190 SER A C 1
ATOM 1483 O O . SER A 1 190 ? -5.315 14.908 17.635 1.00 76.38 190 SER A O 1
ATOM 1485 N N . TYR A 1 191 ? -3.611 14.497 16.229 1.00 77.44 191 TYR A N 1
ATOM 1486 C CA . TYR A 1 191 ? -2.986 15.819 16.343 1.00 77.44 191 TYR A CA 1
ATOM 1487 C C . TYR A 1 191 ? -3.162 16.728 15.121 1.00 77.44 191 TYR A C 1
ATOM 1489 O O . TYR A 1 191 ? -2.871 17.930 15.232 1.00 77.44 191 TYR A O 1
ATOM 1497 N N . ARG A 1 192 ? -3.673 16.207 14.001 1.00 76.12 192 ARG A N 1
ATOM 1498 C CA . ARG A 1 192 ? -3.791 16.930 12.726 1.00 76.12 192 ARG A CA 1
ATOM 1499 C C . ARG A 1 192 ? -5.162 16.764 12.076 1.00 76.12 192 ARG A C 1
ATOM 1501 O O . ARG A 1 192 ? -5.890 15.832 12.395 1.00 76.12 192 ARG A O 1
ATOM 1508 N N . ASP A 1 193 ? -5.488 17.692 11.183 1.00 74.06 193 ASP A N 1
ATOM 1509 C CA . ASP A 1 193 ? -6.607 17.532 10.258 1.00 74.06 193 ASP A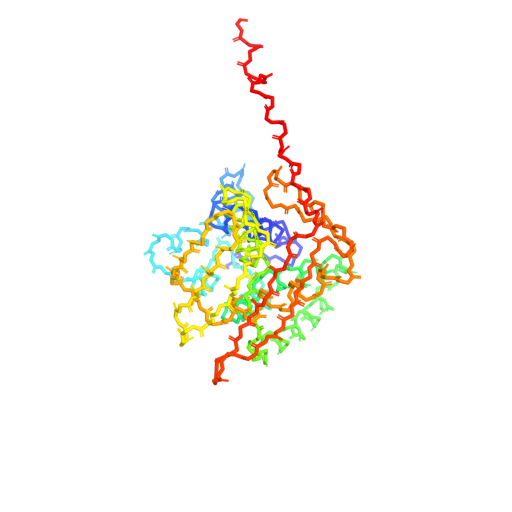 CA 1
ATOM 1510 C C . ASP A 1 193 ? -6.125 16.688 9.073 1.00 74.06 193 ASP A C 1
ATOM 1512 O O . ASP A 1 193 ? -5.034 16.928 8.548 1.00 74.06 193 ASP A O 1
ATOM 1516 N N . GLU A 1 194 ? -6.909 15.701 8.651 1.00 77.12 194 GLU A N 1
ATOM 1517 C CA . GLU A 1 194 ? -6.578 14.871 7.495 1.00 77.12 194 GLU A CA 1
ATOM 1518 C C . GLU A 1 194 ? -7.841 14.432 6.760 1.00 77.12 194 GLU A C 1
ATOM 1520 O O . GLU A 1 194 ? -8.832 14.038 7.374 1.00 77.12 194 GLU A O 1
ATOM 1525 N N . ILE A 1 195 ? -7.780 14.492 5.432 1.00 71.44 195 ILE A N 1
ATOM 1526 C CA . ILE A 1 195 ? -8.782 13.905 4.551 1.00 71.44 195 ILE A CA 1
ATOM 1527 C C . ILE A 1 195 ? -8.200 12.590 4.041 1.00 71.44 195 ILE A C 1
ATOM 1529 O O . ILE A 1 195 ? -7.233 12.605 3.279 1.00 71.44 195 ILE A O 1
ATOM 1533 N N . LEU A 1 196 ? -8.767 11.462 4.468 1.00 67.12 196 LEU A N 1
ATOM 1534 C CA . LEU A 1 196 ? -8.387 10.147 3.950 1.00 67.12 196 LEU A CA 1
ATOM 1535 C C . LEU A 1 196 ? -9.376 9.743 2.861 1.00 67.12 196 LEU A C 1
ATOM 1537 O O . LEU A 1 196 ? -10.576 9.655 3.117 1.00 67.12 196 LEU A O 1
ATOM 1541 N N . LYS A 1 197 ? -8.871 9.480 1.658 1.00 64.31 197 LYS A N 1
ATOM 1542 C CA . LYS A 1 197 ? -9.659 8.941 0.546 1.00 64.31 197 LYS A CA 1
ATOM 1543 C C . LYS A 1 197 ? -9.334 7.471 0.394 1.00 64.31 197 LYS A C 1
ATOM 1545 O O . LYS A 1 197 ? -8.182 7.135 0.156 1.00 64.31 197 LYS A O 1
ATOM 1550 N N . ILE A 1 198 ? -10.333 6.615 0.568 1.00 60.75 198 ILE A N 1
ATOM 1551 C CA . ILE A 1 198 ? -10.169 5.163 0.499 1.00 60.75 198 ILE A CA 1
ATOM 1552 C C . ILE A 1 198 ? -11.213 4.647 -0.484 1.00 60.75 198 ILE A C 1
ATOM 1554 O O . ILE A 1 198 ? -12.399 4.560 -0.157 1.00 60.75 198 ILE A O 1
ATOM 1558 N N . GLY A 1 199 ? -10.772 4.369 -1.713 1.00 65.25 199 GLY A N 1
ATOM 1559 C CA . GLY A 1 199 ? -11.680 4.203 -2.848 1.00 65.25 199 GLY A CA 1
ATOM 1560 C C . GLY A 1 199 ? -12.518 5.469 -3.059 1.00 65.25 199 GLY A C 1
ATOM 1561 O O . GLY A 1 199 ? -11.980 6.575 -3.076 1.00 65.25 199 GLY A O 1
ATOM 1562 N N . ASP A 1 200 ? -13.838 5.308 -3.148 1.00 63.91 200 ASP A N 1
ATOM 1563 C CA . ASP A 1 200 ? -14.786 6.415 -3.343 1.00 63.91 200 ASP A CA 1
ATOM 1564 C C . ASP A 1 200 ? -15.237 7.086 -2.032 1.00 63.91 200 ASP A C 1
ATOM 1566 O O . ASP A 1 200 ? -16.094 7.969 -2.048 1.00 63.91 200 ASP A O 1
ATOM 1570 N N . ILE A 1 201 ? -14.701 6.665 -0.881 1.00 60.44 201 ILE A N 1
ATOM 1571 C CA . ILE A 1 201 ? -15.123 7.165 0.432 1.00 60.44 201 ILE A CA 1
ATOM 1572 C C . ILE A 1 201 ? -14.111 8.177 0.959 1.00 60.44 201 ILE A C 1
ATOM 1574 O O . ILE A 1 201 ? -12.912 7.898 1.033 1.00 60.44 201 ILE A O 1
ATOM 1578 N N . GLU A 1 202 ? -14.612 9.337 1.383 1.00 67.38 202 GLU A N 1
ATOM 1579 C CA . GLU A 1 202 ? -13.816 10.404 1.983 1.00 67.38 202 GLU A CA 1
ATOM 1580 C C . GLU A 1 202 ? -14.092 10.512 3.492 1.00 67.38 202 GLU A C 1
ATOM 1582 O O . GLU A 1 202 ? -15.214 10.778 3.931 1.00 67.38 202 GLU A O 1
ATOM 1587 N N . TYR A 1 203 ? -13.042 10.319 4.290 1.00 67.75 203 TYR A N 1
ATOM 1588 C CA . TYR A 1 203 ? -13.045 10.500 5.737 1.00 67.75 203 TYR A CA 1
ATOM 1589 C C . TYR A 1 203 ? -12.445 11.857 6.083 1.00 67.75 203 TYR A C 1
ATOM 1591 O O . TYR A 1 203 ? -11.236 12.050 5.951 1.00 67.75 203 TYR A O 1
ATOM 1599 N N . GLU A 1 204 ? -13.269 12.778 6.580 1.00 72.75 204 GLU A N 1
ATOM 1600 C CA . GLU A 1 204 ? -12.784 14.033 7.152 1.00 72.75 204 GLU A CA 1
ATOM 1601 C C . GLU A 1 204 ? -12.473 13.822 8.641 1.00 72.75 204 GLU A C 1
ATOM 1603 O O . GLU A 1 204 ? -13.363 13.784 9.497 1.00 72.75 204 GLU A O 1
ATOM 1608 N N . ILE A 1 205 ? -11.189 13.688 8.970 1.00 70.88 205 ILE A N 1
ATOM 1609 C CA . ILE A 1 205 ? -10.728 13.593 10.354 1.00 70.88 205 ILE A CA 1
ATOM 1610 C C . ILE A 1 205 ? -10.300 14.978 10.799 1.00 70.88 205 ILE A C 1
ATOM 1612 O O . ILE A 1 205 ? -9.232 15.469 10.438 1.00 70.88 205 ILE A O 1
ATOM 1616 N N . LYS A 1 206 ? -11.134 15.606 11.627 1.00 73.12 206 LYS A N 1
ATOM 1617 C CA . LYS A 1 206 ? -10.776 16.863 12.288 1.00 73.12 206 LYS A CA 1
ATOM 1618 C C . LYS A 1 206 ? -9.871 16.588 13.477 1.00 73.12 206 LYS A C 1
ATOM 1620 O O . LYS A 1 206 ? -10.063 15.623 14.220 1.00 73.12 206 LYS A O 1
ATOM 1625 N N . LYS A 1 207 ? -8.944 17.488 13.745 1.00 73.25 207 LYS A N 1
ATOM 1626 C CA . LYS A 1 207 ? -8.122 17.497 14.946 1.00 73.25 207 LYS A CA 1
ATOM 1627 C C . LYS A 1 207 ? -9.017 17.401 16.181 1.00 73.25 207 LYS A C 1
ATOM 1629 O O . LYS A 1 207 ? -9.992 18.141 16.310 1.00 73.25 207 LYS A O 1
ATOM 1634 N N . LYS A 1 208 ? -8.669 16.503 17.111 1.00 72.94 208 LYS A N 1
ATOM 1635 C CA . LYS A 1 208 ? -9.460 16.151 18.312 1.00 72.94 208 LYS A CA 1
ATOM 1636 C C . LYS A 1 208 ? -10.799 15.441 18.051 1.00 72.94 208 LYS A C 1
ATOM 1638 O O . LYS A 1 208 ? -11.495 15.152 19.019 1.00 72.94 208 LYS A O 1
ATOM 1643 N N . SER A 1 209 ? -11.172 15.141 16.803 1.00 73.50 209 SER A N 1
ATOM 1644 C CA . SER A 1 209 ? -12.321 14.261 16.513 1.00 73.50 209 SER A CA 1
ATOM 1645 C C . SER A 1 209 ? -11.995 12.786 16.760 1.00 73.50 209 SER A C 1
ATOM 1647 O O . SER A 1 209 ? -12.900 11.980 16.965 1.00 73.50 209 SER A O 1
ATOM 1649 N N . LEU A 1 210 ? -10.705 12.455 16.806 1.00 81.81 210 LEU A N 1
ATOM 1650 C CA . LEU A 1 210 ? -10.165 11.165 17.198 1.00 81.81 210 LEU A CA 1
ATOM 1651 C C . LEU A 1 210 ? -9.108 11.384 18.285 1.00 81.81 210 LEU A C 1
ATOM 1653 O O . LEU A 1 210 ? -8.342 12.347 18.231 1.00 81.81 210 LEU A O 1
ATOM 1657 N N . ALA A 1 211 ? -9.096 10.512 19.288 1.00 82.25 211 ALA A N 1
ATOM 1658 C CA . ALA A 1 211 ? -8.036 10.465 20.287 1.00 82.25 211 ALA A CA 1
ATOM 1659 C C . ALA A 1 211 ? -7.545 9.027 20.440 1.00 82.25 211 ALA A C 1
ATOM 1661 O O . ALA A 1 211 ? -8.322 8.159 20.835 1.00 82.25 211 ALA A O 1
ATOM 1662 N N . ALA A 1 212 ? -6.269 8.796 20.148 1.00 82.88 212 ALA A N 1
ATOM 1663 C CA . ALA A 1 212 ? -5.604 7.512 20.289 1.00 82.88 212 ALA A CA 1
ATOM 1664 C C . ALA A 1 212 ? -4.505 7.594 21.352 1.00 82.88 212 ALA A C 1
ATOM 1666 O O . ALA A 1 212 ? -3.695 8.520 21.342 1.00 82.88 212 ALA A O 1
ATOM 1667 N N . TYR A 1 213 ? -4.497 6.655 22.293 1.00 83.00 213 TYR A N 1
ATOM 1668 C CA . TYR A 1 213 ? -3.475 6.579 23.334 1.00 83.00 213 TYR A CA 1
ATOM 1669 C C . TYR A 1 213 ? -3.323 5.150 23.853 1.00 83.00 213 TYR A C 1
ATOM 1671 O O . TYR A 1 213 ? -4.292 4.395 23.945 1.00 83.00 213 TYR A O 1
ATOM 1679 N N . LEU A 1 214 ? -2.100 4.787 24.227 1.00 85.00 214 LEU A N 1
ATOM 1680 C CA . LEU A 1 214 ? -1.818 3.501 24.851 1.00 85.00 214 LEU A CA 1
ATOM 1681 C C . LEU A 1 214 ? -2.199 3.496 26.332 1.00 85.00 214 LEU A C 1
ATOM 1683 O O . LEU A 1 214 ? -1.924 4.447 27.067 1.00 85.00 214 LEU A O 1
ATOM 1687 N N . ILE A 1 215 ? -2.765 2.381 26.786 1.00 86.06 215 ILE A N 1
ATOM 1688 C CA . ILE A 1 215 ? -2.857 2.034 28.203 1.00 86.06 215 ILE A CA 1
ATOM 1689 C C . ILE A 1 215 ? -2.352 0.610 28.431 1.00 86.06 215 ILE A C 1
ATOM 1691 O O . ILE A 1 215 ? -2.397 -0.231 27.537 1.00 86.06 215 ILE A O 1
ATOM 1695 N N . PHE A 1 216 ? -1.927 0.317 29.656 1.00 82.88 216 PHE A N 1
ATOM 1696 C CA . PHE A 1 216 ? -1.539 -1.033 30.056 1.00 82.88 216 PHE A CA 1
ATOM 1697 C C . PHE A 1 216 ? -2.640 -1.670 30.906 1.00 82.88 216 PHE A C 1
ATOM 1699 O O . PHE A 1 216 ? -3.013 -1.138 31.954 1.00 82.88 216 PHE A O 1
ATOM 1706 N N . LYS A 1 217 ? -3.152 -2.825 30.466 1.00 80.81 217 LYS A N 1
ATOM 1707 C CA . LYS A 1 217 ? -4.047 -3.687 31.253 1.00 80.81 217 LYS A CA 1
ATOM 1708 C C . LYS A 1 217 ? -3.248 -4.909 31.711 1.00 80.81 217 LYS A C 1
ATOM 1710 O O . LYS A 1 217 ? -3.118 -5.897 30.994 1.00 80.81 217 LYS A O 1
ATOM 1715 N N . GLY A 1 218 ? -2.656 -4.822 32.902 1.00 84.81 218 GLY A N 1
ATOM 1716 C CA . GLY A 1 218 ? -1.674 -5.810 33.363 1.00 84.81 218 GLY A CA 1
ATOM 1717 C C . GLY A 1 218 ? -0.386 -5.723 32.539 1.00 84.81 218 GLY A C 1
ATOM 1718 O O . GLY A 1 218 ? 0.177 -4.641 32.408 1.00 84.81 218 GLY A O 1
ATOM 1719 N N . ASN A 1 219 ? 0.054 -6.844 31.959 1.00 81.06 219 ASN A N 1
ATOM 1720 C CA . ASN A 1 219 ? 1.239 -6.900 31.085 1.00 81.06 219 ASN A CA 1
ATOM 1721 C C . ASN A 1 219 ? 0.904 -6.707 29.596 1.00 81.06 219 ASN A C 1
ATOM 1723 O O . ASN A 1 219 ? 1.761 -6.925 28.743 1.00 81.06 219 ASN A O 1
ATOM 1727 N N . GLN A 1 220 ? -0.341 -6.356 29.279 1.00 82.94 220 GLN A N 1
ATOM 1728 C CA . GLN A 1 220 ? -0.808 -6.206 27.910 1.00 82.94 220 GLN A CA 1
ATOM 1729 C C . GLN A 1 220 ? -0.946 -4.729 27.552 1.00 82.94 220 GLN A C 1
ATOM 1731 O O . GLN A 1 220 ? -1.593 -3.960 28.269 1.00 82.94 220 GLN A O 1
ATOM 1736 N N . GLU A 1 221 ? -0.339 -4.351 26.432 1.00 84.69 221 GLU A N 1
ATOM 1737 C CA . GLU A 1 221 ? -0.521 -3.043 25.818 1.00 84.69 221 GLU A CA 1
ATOM 1738 C C . GLU A 1 221 ? -1.857 -3.011 25.068 1.00 84.69 221 GLU A C 1
ATOM 1740 O O . GLU A 1 221 ? -2.169 -3.919 24.295 1.00 84.69 221 GLU A O 1
ATOM 1745 N N . VAL A 1 222 ? -2.651 -1.975 25.326 1.00 87.81 222 VAL A N 1
ATOM 1746 C CA . VAL A 1 222 ? -3.964 -1.766 24.721 1.00 87.81 222 VAL A CA 1
ATOM 1747 C C . VAL A 1 222 ? -4.013 -0.366 24.130 1.00 87.81 222 VAL A C 1
ATOM 1749 O O . VAL A 1 222 ? -3.939 0.628 24.855 1.00 87.81 222 VAL A O 1
ATOM 1752 N N . LEU A 1 223 ? -4.192 -0.274 22.817 1.00 88.56 223 LEU A N 1
ATOM 1753 C CA . LEU A 1 223 ? -4.417 0.994 22.138 1.00 88.56 223 LEU A CA 1
ATOM 1754 C C . LEU A 1 223 ? -5.892 1.383 22.252 1.00 88.56 223 LEU A C 1
ATOM 1756 O O . LEU A 1 223 ? -6.771 0.731 21.692 1.00 88.56 223 LEU A O 1
ATOM 1760 N N . HIS A 1 224 ? -6.166 2.461 22.980 1.00 88.81 224 HIS A N 1
ATOM 1761 C CA . HIS A 1 224 ? -7.498 3.038 23.105 1.00 88.81 224 HIS A CA 1
ATOM 1762 C C . HIS A 1 224 ? -7.713 4.115 22.055 1.00 88.81 224 HIS A C 1
ATOM 1764 O O . HIS A 1 224 ? -6.982 5.100 22.029 1.00 88.81 224 HIS A O 1
ATOM 1770 N N . VAL A 1 225 ? -8.765 3.966 21.251 1.00 87.31 225 VAL A N 1
ATOM 1771 C CA . VAL A 1 225 ? -9.176 4.950 20.247 1.00 87.31 225 VAL A CA 1
ATOM 1772 C C . VAL A 1 225 ? -10.584 5.434 20.569 1.00 87.31 225 VAL A C 1
ATOM 1774 O O . VAL A 1 225 ? -11.526 4.643 20.599 1.00 87.31 225 VAL A O 1
ATOM 1777 N N . LYS A 1 226 ? -10.742 6.736 20.808 1.00 85.69 226 LYS A N 1
ATOM 1778 C CA . LYS A 1 226 ? -12.037 7.394 21.018 1.00 85.69 226 LYS A CA 1
ATOM 1779 C C . LYS A 1 226 ? -12.456 8.170 19.782 1.00 85.69 226 LYS A C 1
ATOM 1781 O O . LYS A 1 226 ? -11.686 8.989 19.282 1.00 85.69 226 LYS A O 1
ATOM 1786 N N . PHE A 1 227 ? -13.701 7.973 19.367 1.00 82.62 227 PHE A N 1
ATOM 1787 C CA . PHE A 1 227 ? -14.338 8.719 18.288 1.00 82.62 227 PHE A CA 1
ATOM 1788 C C . PHE A 1 227 ? -15.184 9.840 18.904 1.00 82.62 227 PHE A C 1
ATOM 1790 O O . PHE A 1 227 ? -16.237 9.598 19.487 1.00 82.62 227 PHE A O 1
ATOM 1797 N N . LEU A 1 228 ? -14.685 11.073 18.832 1.00 77.25 228 LEU A N 1
ATOM 1798 C CA . LEU A 1 228 ? -15.261 12.274 19.454 1.00 77.25 228 LEU A CA 1
ATOM 1799 C C . LEU A 1 228 ? -16.054 13.149 18.468 1.00 77.25 228 LEU A C 1
ATOM 1801 O O . LEU A 1 228 ? -16.613 14.168 18.868 1.00 77.25 228 LEU A O 1
ATOM 1805 N N . GLY A 1 229 ? -16.096 12.772 17.190 1.00 65.44 229 GLY A N 1
ATOM 1806 C CA . GLY A 1 229 ? -16.829 13.502 16.151 1.00 65.44 229 GLY A CA 1
ATOM 1807 C C . GLY A 1 229 ? -16.336 13.212 14.736 1.00 65.44 229 GLY A C 1
ATOM 1808 O O . GLY A 1 229 ? -16.265 14.134 13.929 1.00 65.44 229 GLY A O 1
ATOM 1809 N N . VAL A 1 230 ? -15.919 11.971 14.456 1.00 59.94 230 VAL A N 1
ATOM 1810 C CA . VAL A 1 230 ? -15.510 11.566 13.104 1.00 59.94 230 VAL A CA 1
ATOM 1811 C C . VAL A 1 230 ? -16.770 11.496 12.243 1.00 59.94 230 VAL A C 1
ATOM 1813 O O . VAL A 1 230 ? -17.572 10.573 12.389 1.00 59.94 230 VAL A O 1
ATOM 1816 N N . ASN A 1 231 ? -16.964 12.496 11.384 1.00 58.09 231 ASN A N 1
ATOM 1817 C CA . ASN A 1 231 ? -18.026 12.480 10.387 1.00 58.09 231 ASN A CA 1
ATOM 1818 C C . ASN A 1 231 ? -17.542 11.660 9.196 1.00 58.09 231 ASN A C 1
ATOM 1820 O O . ASN A 1 231 ? -16.512 11.963 8.600 1.00 58.09 231 ASN A O 1
ATOM 1824 N N . ILE A 1 232 ? -18.295 10.623 8.851 1.00 52.25 232 ILE A N 1
ATOM 1825 C CA . ILE A 1 232 ? -18.071 9.880 7.615 1.00 52.25 232 ILE A CA 1
ATOM 1826 C C . ILE A 1 232 ? -19.123 10.391 6.660 1.00 52.25 232 ILE A C 1
ATOM 1828 O O . ILE A 1 232 ? -20.315 10.144 6.837 1.00 52.25 232 ILE A O 1
ATOM 1832 N N . THR A 1 233 ? -18.678 11.182 5.699 1.00 49.94 233 THR A N 1
ATOM 1833 C CA . THR A 1 233 ? -19.474 11.501 4.527 1.00 49.94 233 THR A CA 1
ATOM 1834 C C . THR A 1 233 ? -19.535 10.224 3.704 1.00 49.94 233 THR A C 1
ATOM 1836 O O . THR A 1 233 ? -18.563 9.860 3.045 1.00 49.94 233 THR A O 1
ATOM 1839 N N . GLU A 1 234 ? -20.648 9.491 3.794 1.00 41.06 234 GLU A N 1
ATOM 1840 C CA . GLU A 1 234 ? -20.923 8.452 2.804 1.00 41.06 234 GLU A CA 1
ATOM 1841 C C . GLU A 1 234 ? -20.865 9.106 1.418 1.00 41.06 234 GLU A C 1
ATOM 1843 O O . GLU A 1 234 ? -21.413 10.205 1.250 1.00 41.06 234 GLU A O 1
ATOM 1848 N N . PRO A 1 235 ? -20.214 8.483 0.421 1.00 36.78 235 PRO A N 1
ATOM 1849 C CA . PRO A 1 235 ? -20.402 8.926 -0.942 1.00 36.78 235 PRO A CA 1
ATOM 1850 C C . PRO A 1 235 ? -21.898 8.850 -1.228 1.00 36.78 235 PRO A C 1
ATOM 1852 O O . PRO A 1 235 ? -22.522 7.796 -1.086 1.00 36.78 235 PRO A O 1
ATOM 1855 N N . THR A 1 236 ? -22.486 9.977 -1.617 1.00 33.34 236 THR A N 1
ATOM 1856 C CA . THR A 1 236 ? -23.782 9.978 -2.282 1.00 33.34 236 THR A CA 1
ATOM 1857 C C . THR A 1 236 ? -23.617 9.175 -3.561 1.00 33.34 236 THR A C 1
ATOM 1859 O O . THR A 1 236 ? -23.192 9.695 -4.589 1.00 33.34 236 THR A O 1
ATOM 1862 N N . TYR A 1 237 ? -23.906 7.880 -3.481 1.00 31.50 237 TYR A N 1
ATOM 1863 C CA . TYR A 1 237 ? -24.140 7.063 -4.651 1.00 31.50 237 TYR A CA 1
ATOM 1864 C C . TYR A 1 237 ? -25.425 7.608 -5.275 1.00 31.50 237 TYR A C 1
ATOM 1866 O O . TYR A 1 237 ? -26.508 7.381 -4.741 1.00 31.50 237 TYR A O 1
ATOM 1874 N N . GLU A 1 238 ? -25.314 8.389 -6.349 1.00 30.33 238 GLU A N 1
ATOM 1875 C CA . GLU A 1 238 ? -26.439 8.627 -7.250 1.00 30.33 238 GLU A CA 1
ATOM 1876 C C . GLU A 1 238 ? -26.535 7.410 -8.178 1.00 30.33 238 GLU A C 1
ATOM 1878 O O . GLU A 1 238 ? -25.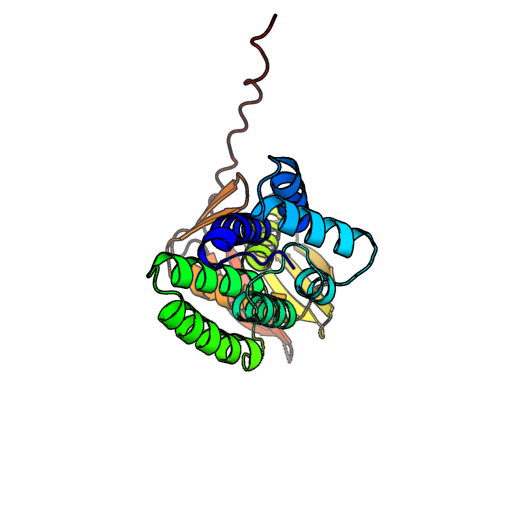704 7.250 -9.076 1.00 30.33 238 GLU A O 1
ATOM 1883 N N . PRO A 1 239 ? -27.517 6.511 -7.991 1.00 32.94 239 PRO A N 1
ATOM 1884 C CA . PRO A 1 239 ? -27.676 5.349 -8.843 1.00 32.94 239 PRO A CA 1
ATOM 1885 C C . PRO A 1 239 ? -28.396 5.746 -10.139 1.00 32.94 239 PRO A C 1
ATOM 1887 O O . PRO A 1 239 ? -29.422 5.162 -10.445 1.00 32.94 239 PRO A O 1
ATOM 1890 N N . ASP A 1 240 ? -27.931 6.740 -10.898 1.00 38.75 240 ASP A N 1
ATOM 1891 C CA . ASP A 1 240 ? -28.552 7.099 -12.185 1.00 38.75 240 ASP A CA 1
ATOM 1892 C C . ASP A 1 240 ? -27.549 7.785 -13.141 1.00 38.75 240 ASP A C 1
ATOM 1894 O O . ASP A 1 240 ? -27.713 8.931 -13.542 1.00 38.75 240 ASP A O 1
ATOM 1898 N N . ALA A 1 241 ? -26.522 7.052 -13.587 1.00 33.22 241 ALA A N 1
ATOM 1899 C CA . ALA A 1 241 ? -25.792 7.379 -14.827 1.00 33.22 241 ALA A CA 1
ATOM 1900 C C . ALA A 1 241 ? -25.968 6.313 -15.930 1.00 33.22 241 ALA A C 1
ATOM 1902 O O . ALA A 1 241 ? -25.356 6.390 -16.991 1.00 33.22 241 ALA A O 1
ATOM 1903 N N . CYS A 1 242 ? -26.848 5.328 -15.718 1.00 33.16 242 CYS A N 1
ATOM 1904 C CA . CYS A 1 242 ? -27.237 4.328 -16.720 1.00 33.16 242 CYS A CA 1
ATOM 1905 C C . CYS A 1 242 ? -28.754 4.346 -16.969 1.00 33.16 242 CYS A C 1
ATOM 1907 O O . CYS A 1 242 ? -29.423 3.319 -16.929 1.00 33.16 242 CYS A O 1
ATOM 1909 N N . LYS A 1 243 ? -29.310 5.528 -17.245 1.00 38.31 243 LYS A N 1
ATOM 1910 C CA . LYS A 1 243 ? -30.607 5.680 -17.921 1.00 38.31 243 LYS A CA 1
ATOM 1911 C C . LYS A 1 243 ? -30.486 6.782 -18.960 1.00 38.31 243 LYS A C 1
ATOM 1913 O O . LYS A 1 243 ? -30.817 7.934 -18.714 1.00 38.31 243 LYS A O 1
ATOM 1918 N N . GLY A 1 244 ? -29.955 6.419 -20.119 1.00 35.62 244 GLY A N 1
ATOM 1919 C CA . GLY A 1 244 ? -29.777 7.374 -21.205 1.00 35.62 244 GLY A CA 1
ATOM 1920 C C . GLY A 1 244 ? -29.241 6.776 -22.495 1.00 35.62 244 GLY A C 1
ATOM 1921 O O . GLY A 1 244 ? -28.521 7.464 -23.199 1.00 35.62 244 GLY A O 1
ATOM 1922 N N . MET A 1 245 ? -29.556 5.515 -22.796 1.00 35.22 245 MET A N 1
ATOM 1923 C CA . MET A 1 245 ? -29.460 4.966 -24.152 1.00 35.22 245 MET A CA 1
ATOM 1924 C C . MET A 1 245 ? -30.619 3.987 -24.348 1.00 35.22 245 MET A C 1
ATOM 1926 O O . MET A 1 245 ? -30.473 2.776 -24.199 1.00 35.22 245 MET A O 1
ATOM 1930 N N . GLY A 1 246 ? -31.798 4.567 -24.568 1.00 34.22 246 GLY A N 1
ATOM 1931 C CA . GLY A 1 246 ? -32.895 3.942 -25.300 1.00 34.22 246 GLY A CA 1
ATOM 1932 C C . GLY A 1 246 ? -32.939 4.530 -26.701 1.00 34.22 246 GLY A C 1
ATOM 1933 O O . GLY A 1 246 ? -32.506 5.698 -26.840 1.00 34.22 246 GLY A O 1
#

pLDDT: mean 80.77, std 14.44, range [30.33, 96.5]

Sequence (246 aa):
MENLTFQDSLPLIKAMRNGVLNEGLWESLKAYGQADSQKPNKASESIFCIYTAGADFQESISKCKPSLPQSISQILIAGYRNSMLDFALEDIEKTISETDDSVVLNEKLTGLIEKYEKCIVSGICSGCLEREFHLLLAQAQKLNATTVELTQNGDSFLEQNFIGSSSIHLKRPTHSLVYRTLQHKLEDLSYRDEILKIGDIEYEIKKKSLAAYLIFKGNQEVLHVKFLGVNITEPTYEPDACKGMG

Secondary structure (DSSP, 8-state):
--B--HHHHHHHHHHHHHIIIII-HHHHHHHHHHS-S-HHHHHHHHHHHHHHTT--HHHHHHH-SSBPPHHHHHHHHHHHHTT-HHHHHHHHHHHHHT---HHHHHHHHHHHHHHHHS-------HHHHHHHHHHHHHHHHHTT-SEEEEEEETTTEEEEEEESSSEEEEEEE--HHHHHHHHHHHHHHTTS-EEEEETTEEEEE-TTTEEEEEEEETTEEEEEEEESS-EEE-------SS----

Radius of gyration: 20.96 Å; chains: 1; bounding box: 56×37×60 Å

Foldseek 3Di:
DQEAALVSQLVVLVLQLCCLQAPHNQVSLVVQLPPDDDQNSQQSVQLNVCVVVPDDNLVSQCPGPVHYDPLLSLLCNLCVVQQNNNVSSVQSNVLSVPDPPRVSSSVSSNVSSCVSNVDPHLAHYPNLLLVVVVVLVVVLVVVVFQKWKWFDDPQFWIWIWGHHPDTDIDIDGDGPRSVRVNLVVLQVLLAAFDWDDHHPWTKTRHHNQKDWDWDDDDPTIIIMIGRNDTDTDDPPPPVPPPDDDD